Protein AF-A0A9E5YUI4-F1 (afdb_monomer_lite)

Radius of gyration: 20.86 Å; chains: 1; bounding box: 66×44×48 Å

pLDDT: mean 86.11, std 14.51, range [33.66, 98.44]

Secondary structure (DSSP, 8-state):
--SEEETTS-EEEEE----TT-EEEEEEEETTEEEEEPEEETTTTEEEEEE---S--SEEEEEEEEEETT--EEEPPPEEEEEEPPPP---S--S--------SSEEETT--HHHHHHH-SEEEEPPP-SS--TTSGGG--EEE-TTS-EEE-SSHHHHTTT-SSSTTEEEE-HHHHHHSPB-PPP-PPTTT-EEE-TT-S-EEEEEGGGEEEEB--HHHHHHHH-TTGGGSEEE--GGGGGG-EE---B-SGGG--HHHHHHT-SSTHHHHSPP--

Foldseek 3Di:
DDQAAEAQDKDKDKDADDDPQAWPWKFKAKLLFTPGTFDQDPVVNITIDIDHHNDPFQKIKMWMWIAGPVGQIDIDDIHIHGYHYDPDPDPDDDPDDDPDPPDLEAECAVPALVRVLVVPQAKEAEDDPDDDDCPDRRVWIWGQHNVQATATAQDSQQVVQADVHDGRYYHYHPVSVVVGHHAYHRGHQALQAWEDASVDPWIFGAAALQATATEPDPVQQCLSPNPVSVSRYDHDYPVCVVSHHYDYHDDHPVVDHSVCRNVCDPHSNSRRDDPDD

Sequence (277 aa):
SPLEAVVDVPVTLSVTATDPDGVASCSMKISSIDQGAMTYNTTSGRWEFEWTFDNTRTASSVRANCVDTLGNAVNGPPKVLAILEIPRSLEIGDPDVTPTETSSEVDATDFTEEMIILTSPVLIKTPCPGGEDFTHPCRTVYFLDNLGDRHAFPNEGAYFTWYSDFSNIHVIATDVMSALHLGGNVRYHPGTKMVKYPSVNKVYAVSRYGVLRPIANEATAVALYGANWNQQIDDISEAFFGNYDYGSEITSEHDFDRDSEQDSVSSINDNIELPTM

Structure (mmCIF, N/CA/C/O backbone):
data_AF-A0A9E5YUI4-F1
#
_entry.id   AF-A0A9E5YUI4-F1
#
loop_
_atom_site.group_PDB
_atom_site.id
_atom_site.type_symbol
_atom_site.label_atom_id
_atom_site.label_alt_id
_atom_site.label_comp_id
_atom_site.label_asym_id
_atom_site.label_entity_id
_atom_site.label_seq_id
_atom_site.pdbx_PDB_ins_code
_atom_site.Cartn_x
_atom_site.Cartn_y
_atom_site.Cartn_z
_atom_site.occupancy
_atom_site.B_iso_or_equiv
_atom_site.auth_seq_id
_atom_site.auth_comp_id
_atom_site.auth_asym_id
_atom_site.auth_atom_id
_atom_site.pdbx_PDB_model_num
ATOM 1 N N . SER A 1 1 ? 16.880 13.090 4.960 1.00 73.06 1 SER A N 1
ATOM 2 C CA . SER A 1 1 ? 17.332 11.688 4.890 1.00 73.06 1 SER A CA 1
ATOM 3 C C . SER A 1 1 ? 18.159 11.395 3.649 1.00 73.06 1 SER A C 1
ATOM 5 O O . SER A 1 1 ? 17.863 11.993 2.611 1.00 73.06 1 SER A O 1
ATOM 7 N N . PRO A 1 2 ? 19.131 10.468 3.731 1.00 79.88 2 PRO A N 1
ATOM 8 C CA . PRO A 1 2 ? 19.893 9.949 2.588 1.00 79.88 2 PRO A CA 1
ATOM 9 C C . PRO A 1 2 ? 18.994 9.218 1.575 1.00 79.88 2 PRO A C 1
ATOM 11 O O . PRO A 1 2 ? 17.794 9.064 1.811 1.00 79.88 2 PRO A O 1
ATOM 14 N N . LEU A 1 3 ? 19.543 8.890 0.403 1.00 72.06 3 LEU A N 1
ATOM 15 C CA . LEU A 1 3 ? 18.870 8.099 -0.643 1.00 72.06 3 LEU A CA 1
ATOM 16 C C . LEU A 1 3 ? 19.210 6.605 -0.554 1.00 72.06 3 LEU A C 1
ATOM 18 O O . LEU A 1 3 ? 18.505 5.789 -1.135 1.00 72.06 3 LEU A O 1
ATOM 22 N N . GLU A 1 4 ? 20.257 6.264 0.191 1.00 80.81 4 GLU A N 1
ATOM 23 C CA . GLU A 1 4 ? 20.805 4.916 0.293 1.00 80.81 4 GLU A CA 1
ATOM 24 C C . GLU A 1 4 ? 21.256 4.658 1.737 1.00 80.81 4 GLU A C 1
ATOM 26 O O . GLU A 1 4 ? 21.575 5.600 2.474 1.00 80.81 4 GLU A O 1
ATOM 31 N N . ALA A 1 5 ? 21.279 3.392 2.138 1.00 85.81 5 ALA A N 1
ATOM 32 C CA . ALA A 1 5 ? 21.908 2.902 3.359 1.00 85.81 5 ALA A CA 1
ATOM 33 C C . ALA A 1 5 ? 22.629 1.584 3.059 1.00 85.81 5 ALA A C 1
ATOM 35 O O . ALA A 1 5 ? 22.327 0.931 2.066 1.00 85.81 5 ALA A O 1
ATOM 36 N N . VAL A 1 6 ? 23.579 1.194 3.904 1.00 85.06 6 VAL A N 1
ATOM 37 C CA . VAL A 1 6 ? 24.312 -0.069 3.756 1.00 85.06 6 VAL A CA 1
ATOM 38 C C . VAL A 1 6 ? 23.900 -1.003 4.894 1.00 85.06 6 VAL A C 1
ATOM 40 O O . VAL A 1 6 ? 23.768 -0.553 6.034 1.00 85.06 6 VAL A O 1
ATOM 43 N N . VAL A 1 7 ? 23.674 -2.281 4.589 1.00 84.25 7 VAL A N 1
ATOM 44 C CA . VAL A 1 7 ? 23.386 -3.325 5.587 1.00 84.25 7 VAL A CA 1
ATOM 45 C C . VAL A 1 7 ? 24.491 -3.334 6.645 1.00 84.25 7 VAL A C 1
ATOM 47 O O . VAL A 1 7 ? 25.664 -3.164 6.320 1.00 84.25 7 VAL A O 1
ATOM 50 N N . ASP A 1 8 ? 24.113 -3.487 7.913 1.00 85.19 8 ASP A N 1
ATOM 51 C CA . ASP A 1 8 ? 25.007 -3.480 9.080 1.00 85.19 8 ASP A CA 1
ATOM 52 C C . ASP A 1 8 ? 25.811 -2.180 9.300 1.00 85.19 8 ASP A C 1
ATOM 54 O O . ASP A 1 8 ? 26.684 -2.122 10.171 1.00 85.19 8 ASP A O 1
ATOM 58 N N . VAL A 1 9 ? 25.507 -1.104 8.563 1.00 88.31 9 VAL A N 1
ATOM 59 C CA . VAL A 1 9 ? 26.114 0.219 8.752 1.00 88.31 9 VAL A CA 1
ATOM 60 C C . VAL A 1 9 ? 25.071 1.195 9.306 1.00 88.31 9 VAL A C 1
ATOM 62 O O . VAL A 1 9 ? 24.029 1.401 8.677 1.00 88.31 9 VAL A O 1
ATOM 65 N N . PRO A 1 10 ? 25.341 1.850 10.451 1.00 91.19 10 PRO A N 1
ATOM 66 C CA . PRO A 1 10 ? 24.461 2.885 10.973 1.00 91.19 10 PRO A CA 1
ATOM 67 C C . PRO A 1 10 ? 24.268 4.027 9.972 1.00 91.19 10 PRO A C 1
ATOM 69 O O . PRO A 1 10 ? 25.230 4.582 9.436 1.00 91.19 10 PRO A O 1
ATOM 72 N N . VAL A 1 11 ? 23.015 4.414 9.753 1.00 93.31 11 VAL A N 1
ATOM 73 C CA . VAL A 1 11 ? 22.622 5.547 8.919 1.00 93.31 11 VAL A CA 1
ATOM 74 C C . VAL A 1 11 ? 21.777 6.529 9.723 1.00 93.31 11 VAL A C 1
ATOM 76 O O . VAL A 1 11 ? 20.872 6.149 10.467 1.00 93.31 11 VAL A O 1
ATOM 79 N N . THR A 1 12 ? 22.048 7.823 9.556 1.00 93.88 12 THR A N 1
ATOM 80 C CA . THR A 1 12 ? 21.233 8.881 10.159 1.00 93.88 12 THR A CA 1
ATOM 81 C C . THR A 1 12 ? 20.082 9.250 9.229 1.00 93.88 12 THR A C 1
ATOM 83 O O . THR A 1 12 ? 20.260 9.887 8.185 1.00 93.88 12 THR A O 1
ATOM 86 N N . LEU A 1 13 ? 18.871 8.878 9.629 1.00 94.31 13 LEU A N 1
ATOM 87 C CA . LEU A 1 13 ? 17.636 9.303 8.989 1.00 94.31 13 LEU A CA 1
ATOM 88 C C . LEU A 1 13 ? 17.210 10.653 9.560 1.00 94.31 13 LEU A C 1
ATOM 90 O O . LEU A 1 13 ? 17.320 10.892 10.758 1.00 94.31 13 LEU A O 1
ATOM 94 N N . SER A 1 14 ? 16.724 11.555 8.709 1.00 92.00 14 SER A N 1
ATOM 95 C CA . SER A 1 14 ? 16.396 12.913 9.145 1.00 92.00 14 SER A CA 1
ATOM 96 C C . SER A 1 14 ? 15.232 13.546 8.402 1.00 92.00 14 SER A C 1
ATOM 98 O O . SER A 1 14 ? 15.078 13.364 7.186 1.00 92.00 14 SER A O 1
ATOM 100 N N . VAL A 1 15 ? 14.460 14.352 9.132 1.00 93.12 15 VAL A N 1
ATOM 101 C CA . VAL A 1 15 ? 13.307 15.105 8.629 1.00 93.12 15 VAL A CA 1
ATOM 102 C C . VAL A 1 15 ? 13.324 16.542 9.153 1.00 93.12 15 VAL A C 1
ATOM 104 O O . VAL A 1 15 ? 13.833 16.833 10.235 1.00 93.12 15 VAL A O 1
ATOM 107 N N . THR A 1 16 ? 12.762 17.456 8.370 1.00 89.75 16 THR A N 1
ATOM 108 C CA . THR A 1 16 ? 12.342 18.783 8.839 1.00 89.75 16 THR A CA 1
ATOM 109 C C . THR A 1 16 ? 10.841 18.761 9.028 1.00 89.75 16 THR A C 1
ATOM 111 O O . THR A 1 16 ? 10.121 18.414 8.095 1.00 89.75 16 THR A O 1
ATOM 114 N N . ALA A 1 17 ? 10.385 19.158 10.206 1.00 89.44 17 ALA A N 1
ATOM 115 C CA . ALA A 1 17 ? 8.977 19.350 10.499 1.00 89.44 17 ALA A CA 1
ATOM 116 C C . ALA A 1 17 ? 8.798 20.777 11.012 1.00 89.44 17 ALA A C 1
ATOM 118 O O . ALA A 1 17 ? 9.586 21.246 11.835 1.00 89.44 17 ALA A O 1
ATOM 119 N N . THR A 1 18 ? 7.794 21.470 10.491 1.00 86.06 18 THR A N 1
ATOM 120 C CA . THR A 1 18 ? 7.488 22.854 10.846 1.00 86.06 18 THR A CA 1
ATOM 121 C C . THR A 1 18 ? 5.993 22.991 11.015 1.00 86.06 18 THR A C 1
ATOM 123 O O . THR A 1 18 ? 5.245 22.591 10.126 1.00 86.06 18 THR A O 1
ATOM 126 N N . ASP A 1 19 ? 5.594 23.603 12.118 1.00 87.56 19 ASP A N 1
ATOM 127 C CA . ASP A 1 19 ? 4.211 23.918 12.434 1.00 87.56 19 ASP A CA 1
ATOM 128 C C . ASP A 1 19 ? 4.170 25.316 13.084 1.00 87.56 19 ASP A C 1
ATOM 130 O O . ASP A 1 19 ? 5.101 25.631 13.840 1.00 87.56 19 ASP A O 1
ATOM 134 N N . PRO A 1 20 ? 3.175 26.176 12.787 1.00 85.69 20 PRO A N 1
ATOM 135 C CA . PRO A 1 20 ? 3.031 27.487 13.426 1.00 85.69 20 PRO A CA 1
ATOM 136 C C . PRO A 1 20 ? 2.992 27.441 14.960 1.00 85.69 20 PRO A C 1
ATOM 138 O O . PRO A 1 20 ? 3.533 28.343 15.600 1.00 85.69 20 PRO A O 1
ATOM 141 N N . ASP A 1 21 ? 2.408 26.387 15.533 1.00 87.44 21 ASP A N 1
ATOM 142 C CA . ASP A 1 21 ? 2.296 26.158 16.977 1.00 87.44 21 ASP A CA 1
ATOM 143 C C . ASP A 1 21 ? 3.475 25.332 17.533 1.00 87.44 21 ASP A C 1
ATOM 145 O O . ASP A 1 21 ? 3.582 25.083 18.737 1.00 87.44 21 ASP A O 1
ATOM 149 N N . GLY A 1 22 ? 4.422 24.960 16.668 1.00 87.75 22 GLY A N 1
ATOM 150 C CA . GLY A 1 22 ? 5.626 24.211 17.001 1.00 87.75 22 GLY A CA 1
ATOM 151 C C . GLY A 1 22 ? 5.436 22.694 16.952 1.00 87.75 22 GLY A C 1
ATOM 152 O O . GLY A 1 22 ? 4.353 22.157 17.161 1.00 87.75 22 GLY A O 1
ATOM 153 N N . VAL A 1 23 ? 6.535 21.984 16.697 1.00 92.88 23 VAL A N 1
ATOM 154 C CA . VAL A 1 23 ? 6.561 20.516 16.654 1.00 92.88 23 VAL A CA 1
ATOM 155 C C . VAL A 1 23 ? 7.046 19.991 18.001 1.00 92.88 23 VAL A C 1
ATOM 157 O O . VAL A 1 23 ? 8.167 20.296 18.410 1.00 92.88 23 VAL A O 1
ATOM 160 N N . ALA A 1 24 ? 6.214 19.213 18.692 1.00 94.44 24 ALA A N 1
ATOM 161 C CA . ALA A 1 24 ? 6.519 18.664 20.010 1.00 94.44 24 ALA A CA 1
ATOM 162 C C . ALA A 1 24 ? 7.404 17.414 19.935 1.00 94.44 24 ALA A C 1
ATOM 164 O O . ALA A 1 24 ? 8.323 17.258 20.741 1.00 94.44 24 ALA A O 1
ATOM 165 N N . SER A 1 25 ? 7.142 16.522 18.978 1.00 95.06 25 SER A N 1
ATOM 166 C CA . SER A 1 25 ? 7.909 15.287 18.798 1.00 95.06 25 SER A CA 1
ATOM 167 C C . SER A 1 25 ? 7.820 14.760 17.368 1.00 95.06 25 SER A C 1
ATOM 169 O O . SER A 1 25 ? 6.903 15.096 16.623 1.00 95.06 25 SER A O 1
ATOM 171 N N . CYS A 1 26 ? 8.767 13.902 16.992 1.00 96.38 26 CYS A N 1
ATOM 172 C CA . CYS A 1 26 ? 8.663 13.052 15.810 1.00 96.38 26 CYS A CA 1
ATOM 173 C C . CYS A 1 26 ? 9.076 11.618 16.166 1.00 96.38 26 CYS A C 1
ATOM 175 O O . CYS A 1 26 ? 10.009 11.432 16.945 1.00 96.38 26 CYS A O 1
ATOM 177 N N . SER A 1 27 ? 8.426 10.613 15.581 1.00 95.94 27 SER A N 1
ATOM 178 C CA . SER A 1 27 ? 8.869 9.216 15.560 1.00 95.94 27 SER A CA 1
ATOM 179 C C . SER A 1 27 ? 9.242 8.783 14.144 1.00 95.94 27 SER A C 1
ATOM 181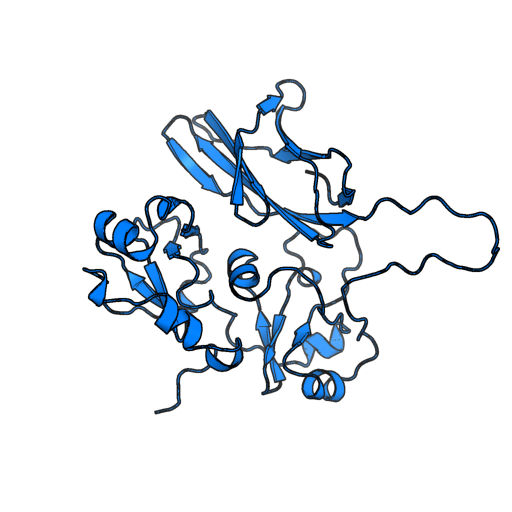 O O . SER A 1 27 ? 8.746 9.335 13.158 1.00 95.94 27 SER A O 1
ATOM 183 N N . MET A 1 28 ? 10.160 7.825 14.033 1.00 95.19 28 MET A N 1
ATOM 184 C CA . MET A 1 28 ? 10.578 7.245 12.761 1.00 95.19 28 MET A CA 1
ATOM 185 C C . MET A 1 28 ? 9.767 5.986 12.479 1.00 95.19 28 MET A C 1
ATOM 187 O O . MET A 1 28 ? 9.725 5.074 13.295 1.00 95.19 28 MET A O 1
ATOM 191 N N . LYS A 1 29 ? 9.175 5.904 11.291 1.00 87.56 29 LYS A N 1
ATOM 192 C CA . LYS A 1 29 ? 8.553 4.692 10.763 1.00 87.56 29 LYS A CA 1
ATOM 193 C C . LYS A 1 29 ? 9.408 4.127 9.641 1.00 87.56 29 LYS A C 1
ATOM 195 O O . LYS A 1 29 ? 9.719 4.847 8.695 1.00 87.56 29 LYS A O 1
ATOM 200 N N . ILE A 1 30 ? 9.735 2.844 9.723 1.00 87.44 30 ILE A N 1
ATOM 201 C CA . ILE A 1 30 ? 10.469 2.098 8.696 1.00 87.44 30 ILE A CA 1
ATOM 202 C C . ILE A 1 30 ? 9.569 0.966 8.217 1.00 87.44 30 ILE A C 1
ATOM 204 O O . ILE A 1 30 ? 9.053 0.206 9.036 1.00 87.44 30 ILE A O 1
ATOM 208 N N . SER A 1 31 ? 9.318 0.900 6.909 1.00 80.44 31 SER A N 1
ATOM 209 C CA . SER A 1 31 ? 8.319 -0.002 6.313 1.00 80.44 31 SER A CA 1
ATOM 210 C C . SER A 1 31 ? 6.951 0.108 7.004 1.00 80.44 31 SER A C 1
ATOM 212 O O . SER A 1 31 ? 6.325 -0.886 7.360 1.00 80.44 31 SER A O 1
ATOM 214 N N . SER A 1 32 ? 6.519 1.345 7.277 1.00 75.62 32 SER A N 1
ATOM 215 C CA . SER A 1 32 ? 5.292 1.688 8.021 1.00 75.62 32 SER A CA 1
ATOM 216 C C . SER A 1 32 ? 5.213 1.209 9.484 1.00 75.62 32 SER A C 1
ATOM 218 O O . SER A 1 32 ? 4.214 1.475 10.150 1.00 75.62 32 SER A O 1
ATOM 220 N N . ILE A 1 33 ? 6.267 0.594 10.027 1.00 78.75 33 ILE A N 1
ATOM 221 C CA . ILE A 1 33 ? 6.363 0.187 11.436 1.00 78.75 33 ILE A CA 1
ATOM 222 C C . ILE A 1 33 ? 7.078 1.284 12.225 1.00 78.75 33 ILE A C 1
ATOM 224 O O . ILE A 1 33 ? 8.161 1.709 11.827 1.00 78.75 33 ILE A O 1
ATOM 228 N N . ASP A 1 34 ? 6.488 1.735 13.334 1.00 86.56 34 ASP A N 1
ATOM 229 C CA . ASP A 1 34 ? 7.118 2.708 14.236 1.00 86.56 34 ASP A CA 1
ATOM 230 C C . ASP A 1 34 ? 8.336 2.087 14.937 1.00 86.56 34 ASP A C 1
ATOM 232 O O . ASP A 1 34 ? 8.223 1.059 15.603 1.00 86.56 34 ASP A O 1
ATOM 236 N N . GLN A 1 35 ? 9.498 2.710 14.747 1.00 93.38 35 GLN A N 1
ATOM 237 C CA . GLN A 1 35 ? 10.791 2.299 15.295 1.00 93.38 35 GLN A CA 1
ATOM 238 C C . GLN A 1 35 ? 11.201 3.126 16.519 1.00 93.38 35 GLN A C 1
ATOM 240 O O . GLN A 1 35 ? 12.191 2.805 17.175 1.00 93.38 35 GLN A O 1
ATOM 245 N N . GL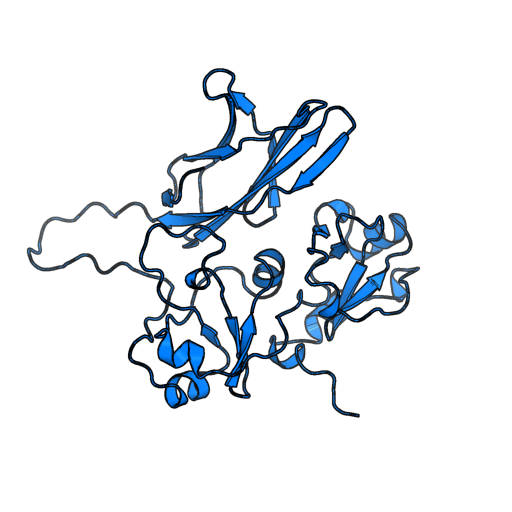Y A 1 36 ? 10.451 4.179 16.852 1.00 92.69 36 GLY A N 1
ATOM 246 C CA . GLY A 1 36 ? 10.672 4.996 18.038 1.00 92.69 36 GLY A CA 1
ATOM 247 C C . GLY A 1 36 ? 10.945 6.472 17.761 1.00 92.69 36 GLY A C 1
ATOM 248 O O . GLY A 1 36 ? 10.883 6.968 16.636 1.00 92.69 36 GLY A O 1
ATOM 249 N N . ALA A 1 37 ? 11.216 7.200 18.844 1.00 95.69 37 ALA A N 1
ATOM 250 C CA . ALA A 1 37 ? 11.337 8.653 18.838 1.00 95.69 37 ALA A CA 1
ATOM 251 C C . ALA A 1 37 ? 12.617 9.141 18.144 1.00 95.69 37 ALA A C 1
ATOM 253 O O . ALA A 1 37 ? 13.715 8.644 18.393 1.00 95.69 37 ALA A O 1
ATOM 254 N N . MET A 1 38 ? 12.472 10.179 17.325 1.00 97.31 38 MET A N 1
ATOM 255 C CA . MET A 1 38 ? 13.576 10.948 16.763 1.00 97.31 38 MET A CA 1
ATOM 256 C C . MET A 1 38 ? 14.083 11.979 17.782 1.00 97.31 38 MET A C 1
ATOM 258 O O . MET A 1 38 ? 13.327 12.483 18.612 1.00 97.31 38 MET A O 1
ATOM 262 N N . THR A 1 39 ? 15.356 12.355 17.678 1.00 97.31 39 THR A N 1
ATOM 263 C CA . THR A 1 39 ? 15.979 13.402 18.500 1.00 97.31 39 THR A CA 1
ATOM 264 C C . THR A 1 39 ? 16.110 14.695 17.701 1.00 97.31 39 THR A C 1
ATOM 266 O O . THR A 1 39 ? 16.608 14.679 16.577 1.00 97.31 39 THR A O 1
ATOM 269 N N . TYR A 1 40 ? 15.684 15.830 18.260 1.00 95.00 40 TYR A N 1
ATOM 270 C CA . TYR A 1 40 ? 15.861 17.126 17.601 1.00 95.00 40 TYR A CA 1
ATOM 271 C C . TYR A 1 40 ? 17.301 17.626 17.746 1.00 95.00 40 TYR A C 1
ATOM 273 O O . TYR A 1 40 ? 17.778 17.897 18.850 1.00 95.00 40 TYR A O 1
ATOM 281 N N . ASN A 1 41 ? 17.989 17.786 16.620 1.00 90.75 41 ASN A N 1
ATOM 282 C CA . ASN A 1 41 ? 19.328 18.341 16.552 1.00 90.75 41 ASN A CA 1
ATOM 283 C C . ASN A 1 41 ? 19.243 19.854 16.298 1.00 90.75 41 ASN A C 1
ATOM 285 O O . ASN A 1 41 ? 18.916 20.315 15.203 1.00 90.75 41 ASN A O 1
ATOM 289 N N . THR A 1 42 ? 19.566 20.646 17.322 1.00 89.56 42 THR A N 1
ATOM 290 C CA . THR A 1 42 ? 19.495 22.117 17.279 1.00 89.56 42 THR A CA 1
ATOM 291 C C . THR A 1 42 ? 20.518 22.754 16.340 1.00 89.56 42 THR A C 1
ATOM 293 O O . THR A 1 42 ? 20.341 23.904 15.948 1.00 89.56 42 THR A O 1
ATOM 296 N N . THR A 1 43 ? 21.573 22.025 15.966 1.00 88.38 43 THR A N 1
ATOM 297 C CA . THR A 1 43 ? 22.612 22.511 15.047 1.00 88.38 43 THR A CA 1
ATOM 298 C C . THR A 1 43 ? 22.195 22.323 13.592 1.00 88.38 43 THR A C 1
ATOM 300 O O . THR A 1 43 ? 22.374 23.231 12.784 1.00 88.38 43 THR A O 1
ATOM 303 N N . SER A 1 44 ? 21.616 21.166 13.251 1.00 83.69 44 SER A N 1
ATOM 304 C CA . SER A 1 44 ? 21.118 20.898 11.896 1.00 83.69 44 SER A CA 1
ATOM 305 C C . SER A 1 44 ? 19.704 21.442 11.658 1.00 83.69 44 SER A C 1
ATOM 307 O O . SER A 1 44 ? 19.305 21.613 10.504 1.00 83.69 44 SER A O 1
ATOM 309 N N . GLY A 1 45 ? 18.953 21.733 12.728 1.00 87.44 45 GLY A N 1
ATOM 310 C CA . GLY A 1 45 ? 17.549 22.144 12.664 1.00 87.44 45 GLY A CA 1
ATOM 311 C C . GLY A 1 45 ? 16.627 21.013 12.203 1.00 87.44 45 GLY A C 1
ATOM 312 O O . GLY A 1 45 ? 15.624 21.264 11.534 1.00 87.44 45 GLY A O 1
ATOM 313 N N . ARG A 1 46 ? 17.001 19.756 12.475 1.00 92.31 46 ARG A N 1
ATOM 314 C CA . ARG A 1 46 ? 16.305 18.555 11.990 1.00 92.31 46 ARG A CA 1
ATOM 315 C C . ARG A 1 46 ? 16.041 17.579 13.122 1.00 92.31 46 ARG A C 1
ATOM 317 O O . ARG A 1 46 ? 16.798 17.503 14.083 1.00 92.31 46 ARG A O 1
ATOM 324 N N . TRP A 1 47 ? 14.985 16.794 12.966 1.00 95.44 47 TRP A N 1
ATOM 325 C CA . TRP A 1 47 ? 14.789 15.583 13.752 1.00 95.44 47 TRP A CA 1
ATOM 326 C C . TRP A 1 47 ? 15.615 14.467 13.121 1.00 95.44 47 TRP A C 1
ATOM 328 O O . TRP A 1 47 ? 15.543 14.269 11.905 1.00 95.44 47 TRP A O 1
ATOM 338 N N . GLU A 1 48 ? 16.398 13.760 13.929 1.00 96.06 48 GLU A N 1
ATOM 339 C CA . GLU A 1 48 ? 17.347 12.729 13.508 1.00 96.06 48 GLU A CA 1
ATOM 340 C C . GLU A 1 48 ? 17.079 11.408 14.240 1.00 96.06 48 GLU A C 1
ATOM 342 O O . GLU A 1 48 ? 16.686 11.388 15.407 1.00 96.06 48 GLU 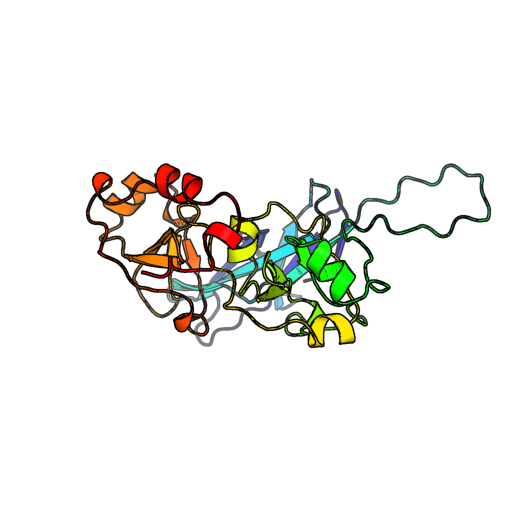A O 1
ATOM 347 N N . PHE A 1 49 ? 17.265 10.295 13.538 1.00 96.25 49 PHE A N 1
ATOM 348 C CA . PHE A 1 49 ? 17.108 8.943 14.062 1.00 96.25 49 PHE A CA 1
ATOM 349 C C . PHE A 1 49 ? 18.204 8.060 13.476 1.00 96.25 49 PHE A C 1
ATOM 351 O O . PHE A 1 49 ? 18.371 8.013 12.256 1.00 96.25 49 PHE A O 1
ATOM 358 N N . GLU A 1 50 ? 18.971 7.400 14.336 1.00 95.94 50 GLU A N 1
ATOM 359 C CA . GLU A 1 50 ? 20.012 6.470 13.912 1.00 95.94 50 GLU A CA 1
ATOM 360 C C . GLU A 1 50 ? 19.409 5.078 13.754 1.00 95.94 50 GLU A C 1
ATOM 362 O O . GLU A 1 50 ? 18.707 4.590 14.640 1.00 95.94 50 GLU A O 1
ATOM 367 N N . TRP A 1 51 ? 19.659 4.451 12.611 1.00 94.06 51 TRP A N 1
ATOM 368 C CA . TRP A 1 51 ? 19.134 3.131 12.303 1.00 94.06 51 TRP A CA 1
ATOM 369 C C . TRP A 1 51 ? 20.193 2.271 11.631 1.00 94.06 51 TRP A C 1
ATOM 371 O O . TRP A 1 51 ? 21.019 2.781 10.880 1.00 94.06 51 TRP A O 1
ATOM 381 N N . THR A 1 52 ? 20.149 0.965 11.875 1.00 91.50 52 THR A N 1
ATOM 382 C CA . THR A 1 52 ? 20.969 -0.021 11.164 1.00 91.50 52 THR A CA 1
ATOM 383 C C . THR A 1 52 ? 20.034 -1.036 10.529 1.00 91.50 52 THR A C 1
ATOM 385 O O . THR A 1 52 ? 19.203 -1.623 11.217 1.00 91.50 52 THR A O 1
ATOM 388 N N . PHE A 1 53 ? 20.144 -1.215 9.216 1.00 86.25 53 PHE A N 1
ATOM 389 C CA . PHE A 1 53 ? 19.387 -2.240 8.506 1.00 86.25 53 PHE A CA 1
ATOM 390 C C . PHE A 1 53 ? 20.093 -3.585 8.683 1.00 86.25 53 PHE A C 1
ATOM 392 O O . PHE A 1 53 ? 21.265 -3.708 8.343 1.00 86.25 53 PHE A O 1
ATOM 399 N N . ASP A 1 54 ? 19.378 -4.566 9.230 1.00 81.00 54 ASP A N 1
ATOM 400 C CA . ASP A 1 54 ? 19.873 -5.907 9.578 1.00 81.00 54 ASP A CA 1
ATOM 401 C C . ASP A 1 54 ? 19.488 -6.985 8.550 1.00 81.00 54 ASP A C 1
ATOM 403 O O . ASP A 1 54 ? 19.807 -8.163 8.704 1.00 81.00 54 ASP A O 1
ATOM 407 N N . ASN A 1 55 ? 18.763 -6.591 7.505 1.00 66.50 55 ASN A N 1
ATOM 408 C CA . ASN A 1 55 ? 18.238 -7.475 6.478 1.00 66.50 55 ASN A CA 1
ATOM 409 C C . ASN A 1 55 ? 18.650 -6.997 5.085 1.00 66.50 55 ASN A C 1
ATOM 411 O O . ASN A 1 55 ? 18.827 -5.806 4.841 1.00 66.50 55 ASN A O 1
ATOM 415 N N . THR A 1 56 ? 18.757 -7.945 4.156 1.00 61.00 56 THR A N 1
ATOM 416 C CA . THR A 1 56 ? 19.155 -7.727 2.758 1.00 61.00 56 THR A CA 1
ATOM 417 C C . THR A 1 56 ? 17.971 -7.340 1.867 1.00 61.00 56 THR A C 1
ATOM 419 O O . THR A 1 56 ? 17.951 -7.663 0.679 1.00 61.00 56 THR A O 1
ATOM 422 N N . ARG A 1 57 ? 16.934 -6.686 2.413 1.00 60.09 57 ARG A N 1
ATOM 423 C CA . ARG A 1 57 ? 15.917 -6.064 1.549 1.00 60.09 57 ARG A CA 1
ATOM 424 C C . ARG A 1 57 ? 16.638 -5.052 0.678 1.00 60.09 57 ARG A C 1
ATOM 426 O O . ARG A 1 57 ? 17.429 -4.305 1.217 1.00 60.09 57 ARG A O 1
ATOM 433 N N . THR A 1 58 ? 16.357 -4.984 -0.618 1.00 62.47 58 THR A N 1
ATOM 434 C CA . THR A 1 58 ? 17.031 -4.040 -1.532 1.00 62.47 58 THR A CA 1
ATOM 435 C C . THR A 1 58 ? 16.552 -2.602 -1.400 1.00 62.47 58 THR A C 1
ATOM 437 O O . THR A 1 58 ? 17.211 -1.676 -1.873 1.00 62.47 58 THR A O 1
ATOM 440 N N . ALA A 1 59 ? 15.415 -2.388 -0.739 1.00 69.75 59 ALA A N 1
ATOM 441 C CA . ALA A 1 59 ? 14.918 -1.063 -0.428 1.00 69.75 59 ALA A CA 1
ATOM 442 C C . ALA A 1 59 ? 14.061 -1.058 0.839 1.00 69.75 59 ALA A C 1
ATOM 444 O O . ALA A 1 59 ? 13.368 -2.029 1.152 1.00 69.75 59 ALA A O 1
ATOM 445 N N . SER A 1 60 ? 14.066 0.071 1.544 1.00 77.69 60 SER A N 1
ATOM 446 C CA . SER A 1 60 ? 13.200 0.311 2.693 1.00 77.69 60 SER A CA 1
ATOM 447 C C . SER A 1 60 ? 12.632 1.716 2.646 1.00 77.69 60 SER A C 1
ATOM 449 O O . SER A 1 60 ? 13.353 2.693 2.453 1.00 77.69 60 SER A O 1
ATOM 451 N N . SER A 1 61 ? 11.330 1.838 2.872 1.00 80.81 61 SER A N 1
ATOM 452 C CA . SER A 1 61 ? 10.721 3.145 3.072 1.00 80.81 61 SER A CA 1
ATOM 453 C C . SER A 1 61 ? 10.924 3.623 4.495 1.00 80.81 61 SER A C 1
ATOM 455 O O . SER A 1 61 ? 10.844 2.841 5.445 1.00 80.81 61 SER A O 1
ATOM 457 N N . VAL A 1 62 ? 11.169 4.916 4.635 1.00 88.62 62 VAL A N 1
ATOM 458 C CA . VAL A 1 62 ? 11.268 5.604 5.911 1.00 88.62 62 VAL A CA 1
ATOM 459 C C . VAL A 1 62 ? 10.386 6.843 5.865 1.00 88.62 62 VAL A C 1
ATOM 461 O O . VAL A 1 62 ? 10.378 7.585 4.879 1.00 88.62 62 VAL A O 1
ATOM 464 N N . ARG A 1 63 ? 9.637 7.103 6.931 1.00 90.06 63 ARG A N 1
ATOM 465 C CA . ARG A 1 63 ? 8.864 8.339 7.091 1.00 90.06 63 ARG A CA 1
ATOM 466 C C . ARG A 1 63 ? 8.843 8.759 8.544 1.00 90.06 63 ARG A C 1
ATOM 468 O O . ARG A 1 63 ? 8.864 7.913 9.427 1.00 90.06 63 ARG A O 1
ATOM 475 N N . ALA A 1 64 ? 8.751 10.055 8.795 1.00 93.44 64 ALA A N 1
ATOM 476 C CA . ALA A 1 64 ? 8.522 10.541 10.146 1.00 93.44 64 ALA A CA 1
ATOM 477 C C . ALA A 1 64 ? 7.022 10.707 10.409 1.00 93.44 64 ALA A C 1
ATOM 479 O O . ALA A 1 64 ? 6.283 11.149 9.528 1.00 93.44 64 ALA A O 1
ATOM 480 N N . ASN A 1 65 ? 6.578 10.391 11.618 1.00 92.81 65 ASN A N 1
ATOM 481 C CA . ASN A 1 65 ? 5.295 10.835 12.149 1.00 92.81 65 ASN A CA 1
ATOM 482 C C . ASN A 1 65 ? 5.574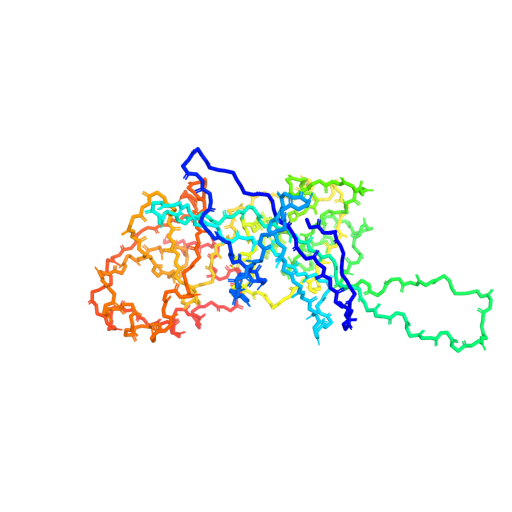 11.914 13.194 1.00 92.81 65 ASN A C 1
ATOM 484 O O . ASN A 1 65 ? 6.264 11.640 14.167 1.00 92.81 65 ASN A O 1
ATOM 488 N N . CYS A 1 66 ? 5.097 13.135 12.976 1.00 93.94 66 CYS A N 1
ATOM 489 C CA . CYS A 1 66 ? 5.372 14.257 13.869 1.00 93.94 66 CYS A CA 1
ATOM 490 C C . CYS A 1 66 ? 4.093 14.750 14.530 1.00 93.94 66 CYS A C 1
ATOM 492 O O . CYS A 1 66 ? 3.043 14.782 13.891 1.00 93.94 66 CYS A O 1
ATOM 494 N N . VAL A 1 67 ? 4.206 15.127 15.799 1.00 92.56 67 VAL A N 1
ATOM 495 C CA . VAL A 1 67 ? 3.116 15.625 16.633 1.00 92.56 67 VAL A CA 1
ATOM 496 C C . VAL A 1 67 ? 3.400 17.080 16.990 1.00 92.56 67 VAL A C 1
ATOM 498 O O . VAL A 1 67 ? 4.516 17.407 17.405 1.00 92.56 67 VAL A O 1
ATOM 501 N N . ASP A 1 68 ? 2.419 17.958 16.810 1.00 91.56 68 ASP A N 1
ATOM 502 C CA . ASP A 1 68 ? 2.511 19.363 17.221 1.00 91.56 68 ASP A CA 1
ATOM 503 C C . ASP A 1 68 ? 2.324 19.543 18.744 1.00 91.56 68 ASP A C 1
ATOM 505 O O . ASP A 1 68 ? 2.095 18.587 19.492 1.00 91.56 68 ASP A O 1
ATOM 509 N N . THR A 1 69 ? 2.443 20.778 19.238 1.00 90.38 69 THR A N 1
ATOM 510 C CA . THR A 1 69 ? 2.242 21.092 20.669 1.00 90.38 69 THR A CA 1
ATOM 511 C C . THR A 1 69 ? 0.792 20.950 21.146 1.00 90.38 69 THR A C 1
ATOM 513 O O . THR A 1 69 ? 0.552 20.918 22.356 1.00 90.38 69 THR A O 1
ATOM 516 N N . LEU A 1 70 ? -0.163 20.821 20.222 1.00 87.75 70 LEU A N 1
ATOM 517 C CA . LEU A 1 70 ? -1.587 20.608 20.484 1.00 87.75 70 LEU A CA 1
ATOM 518 C C . LEU A 1 70 ? -1.978 19.119 20.442 1.00 87.75 70 LEU A C 1
ATOM 520 O O . LEU A 1 70 ? -3.105 18.774 20.799 1.00 87.75 70 LEU A O 1
ATOM 524 N N . GLY A 1 71 ? -1.047 18.235 20.070 1.00 82.81 71 GLY A N 1
ATOM 525 C CA . GLY A 1 71 ? -1.242 16.791 19.998 1.00 82.81 71 GLY A CA 1
ATOM 526 C C . GLY A 1 71 ? -1.704 16.269 18.633 1.00 82.81 71 GLY A C 1
ATOM 527 O O . GLY A 1 71 ? -2.007 15.080 18.526 1.00 82.81 71 GLY A O 1
ATOM 528 N N . ASN A 1 72 ? -1.758 17.099 17.588 1.00 81.94 72 ASN A N 1
ATOM 529 C CA . ASN A 1 72 ? -2.116 16.641 16.246 1.00 81.94 72 ASN A CA 1
ATOM 530 C C . ASN A 1 72 ? -0.928 15.922 15.608 1.00 81.94 72 ASN A C 1
ATOM 532 O O . ASN A 1 72 ? 0.169 16.472 15.528 1.00 81.94 72 ASN A O 1
ATOM 536 N N . ALA A 1 73 ? -1.155 14.699 15.129 1.00 86.44 73 ALA A N 1
ATOM 537 C CA . ALA A 1 73 ? -0.134 13.884 14.486 1.00 86.44 73 ALA A CA 1
ATOM 538 C C . ALA A 1 73 ? -0.284 13.904 12.960 1.00 86.44 73 ALA A C 1
ATOM 540 O O . ALA A 1 73 ? -1.373 13.676 12.432 1.00 86.44 73 ALA A O 1
ATOM 541 N N . VAL A 1 74 ? 0.826 14.089 12.248 1.00 82.81 74 VAL A N 1
ATOM 542 C CA . VAL A 1 74 ? 0.893 14.033 10.784 1.00 82.81 74 VAL A CA 1
ATOM 543 C C . VAL A 1 74 ? 1.974 13.043 10.366 1.00 82.81 74 VAL A C 1
ATOM 545 O O . VAL A 1 74 ? 3.119 13.109 10.815 1.00 82.81 74 VAL A O 1
ATOM 548 N N . ASN A 1 75 ? 1.622 12.105 9.485 1.00 81.00 75 ASN A N 1
ATOM 549 C CA . ASN A 1 75 ? 2.614 11.305 8.773 1.00 81.00 75 ASN A CA 1
ATOM 550 C C . ASN A 1 75 ? 3.215 12.160 7.649 1.00 81.00 75 ASN A C 1
ATOM 552 O O . ASN A 1 75 ? 2.506 12.606 6.749 1.00 81.00 75 ASN A O 1
ATOM 556 N N . GLY A 1 76 ? 4.526 12.386 7.706 1.00 79.88 76 GLY A N 1
ATOM 557 C CA . GLY A 1 76 ? 5.265 13.004 6.614 1.00 79.88 76 GLY A CA 1
ATOM 558 C C . GLY A 1 76 ? 5.310 12.099 5.377 1.00 79.88 76 GLY A C 1
ATOM 559 O O . GLY A 1 76 ? 5.036 10.896 5.473 1.00 79.88 76 GLY A O 1
ATOM 560 N N . PRO A 1 77 ? 5.679 12.654 4.211 1.00 75.31 77 PRO A N 1
ATOM 561 C CA . PRO A 1 77 ? 5.818 11.864 2.996 1.00 75.31 77 PRO A CA 1
ATOM 562 C C . PRO A 1 77 ? 6.876 10.764 3.192 1.00 75.31 77 PRO A C 1
ATOM 564 O O . PRO A 1 77 ? 7.925 11.026 3.794 1.00 75.31 77 PRO A O 1
ATOM 567 N N . PRO A 1 78 ? 6.627 9.538 2.700 1.00 78.50 78 PRO A N 1
ATOM 568 C CA . PRO A 1 78 ? 7.619 8.480 2.742 1.00 78.50 78 PRO A CA 1
ATOM 569 C C . PRO A 1 78 ? 8.772 8.752 1.783 1.00 78.50 78 PRO A C 1
ATOM 571 O O . PRO A 1 78 ? 8.608 9.351 0.720 1.00 78.50 78 PRO A O 1
ATOM 574 N N . LYS A 1 79 ? 9.954 8.271 2.163 1.00 79.56 79 LYS A N 1
ATOM 575 C CA . LYS A 1 79 ? 11.143 8.239 1.321 1.00 79.56 79 LYS A CA 1
ATOM 576 C C . LYS A 1 79 ? 11.665 6.811 1.252 1.00 79.56 79 LYS A C 1
ATOM 578 O O . LYS A 1 79 ? 11.961 6.222 2.283 1.00 79.56 79 LYS A O 1
ATOM 583 N N . VAL A 1 80 ? 11.828 6.284 0.044 1.00 73.50 80 VAL A N 1
ATOM 584 C CA . VAL A 1 80 ? 12.452 4.974 -0.171 1.00 73.50 80 VAL A CA 1
ATOM 585 C C . VAL A 1 80 ? 13.969 5.137 -0.211 1.00 73.50 80 VAL A C 1
ATOM 587 O O . VAL A 1 80 ? 14.480 6.001 -0.926 1.00 73.50 80 VAL A O 1
ATOM 590 N N . LEU A 1 81 ? 14.672 4.336 0.586 1.00 79.38 81 LEU A N 1
ATOM 591 C CA . LEU A 1 81 ? 16.122 4.191 0.559 1.00 79.38 81 LEU A CA 1
ATOM 592 C C . LEU A 1 81 ? 16.463 2.886 -0.147 1.00 79.38 81 LEU A C 1
ATOM 594 O O . LEU A 1 81 ? 15.867 1.861 0.183 1.00 79.38 81 LEU A O 1
ATOM 598 N N . ALA A 1 82 ? 17.434 2.914 -1.059 1.00 73.31 82 ALA A N 1
ATOM 599 C CA . ALA A 1 82 ? 18.089 1.685 -1.492 1.00 73.31 82 ALA A CA 1
ATOM 600 C C . ALA A 1 82 ? 18.954 1.156 -0.341 1.00 73.31 82 ALA A C 1
ATOM 602 O O . ALA A 1 82 ? 19.617 1.934 0.348 1.00 73.31 82 ALA A O 1
ATOM 603 N N . ILE A 1 83 ? 18.925 -0.148 -0.107 1.00 78.44 83 ILE A N 1
ATOM 604 C CA . ILE A 1 83 ? 19.711 -0.797 0.939 1.00 78.44 83 ILE A CA 1
ATOM 605 C C . ILE A 1 83 ? 20.745 -1.672 0.238 1.00 78.44 83 ILE A C 1
ATOM 607 O O . ILE A 1 83 ? 20.409 -2.637 -0.445 1.00 78.44 83 ILE A O 1
ATOM 611 N N . LEU A 1 84 ? 22.003 -1.273 0.368 1.00 78.56 84 LEU A N 1
ATOM 612 C CA . LEU A 1 84 ? 23.140 -1.878 -0.306 1.00 78.56 84 LEU A CA 1
ATOM 613 C C . LEU A 1 84 ? 23.796 -2.901 0.620 1.00 78.56 84 LEU A C 1
ATOM 615 O O . LEU A 1 84 ? 23.969 -2.648 1.812 1.00 78.56 84 LEU A O 1
ATOM 619 N N . GLU A 1 85 ? 24.213 -4.043 0.090 1.00 77.81 85 GLU A N 1
ATOM 620 C CA . GLU A 1 85 ? 25.064 -4.961 0.848 1.00 77.81 85 GLU A CA 1
ATOM 621 C C . GLU A 1 85 ? 26.481 -4.384 0.987 1.00 77.81 85 GLU A C 1
ATOM 623 O O . GLU A 1 85 ? 26.970 -3.666 0.110 1.00 77.81 85 GLU A O 1
ATOM 628 N N . ILE A 1 86 ? 27.175 -4.708 2.083 1.00 64.56 86 ILE A N 1
ATOM 629 C CA . ILE A 1 86 ? 28.604 -4.395 2.194 1.00 64.56 86 ILE A CA 1
ATOM 630 C C . ILE A 1 86 ? 29.324 -5.181 1.089 1.00 64.56 86 ILE A C 1
ATOM 632 O O . ILE A 1 86 ? 29.206 -6.411 1.064 1.00 64.56 86 ILE A O 1
ATOM 636 N N . PRO A 1 87 ? 30.101 -4.534 0.197 1.00 55.97 87 PRO A N 1
ATOM 637 C CA . PRO A 1 87 ? 30.845 -5.258 -0.818 1.00 55.97 87 PRO A CA 1
ATOM 638 C C . PRO A 1 87 ? 31.779 -6.246 -0.124 1.00 55.97 87 PRO A C 1
ATOM 640 O O . PRO A 1 87 ? 32.655 -5.865 0.661 1.00 55.97 87 PRO A O 1
ATOM 643 N N . ARG A 1 88 ? 31.567 -7.540 -0.388 1.00 50.06 88 ARG A N 1
ATOM 644 C CA . ARG A 1 88 ? 32.425 -8.605 0.129 1.00 50.06 88 ARG A CA 1
ATOM 645 C C . ARG A 1 88 ? 33.843 -8.290 -0.340 1.00 50.06 88 ARG A C 1
ATOM 647 O O . ARG A 1 88 ? 34.072 -8.163 -1.540 1.00 50.06 88 ARG A O 1
ATOM 654 N N . SER A 1 89 ? 34.760 -8.099 0.610 1.00 47.53 89 SER A N 1
ATOM 655 C CA . SER A 1 89 ? 36.171 -7.804 0.346 1.00 47.53 89 SER A CA 1
ATOM 656 C C . SER A 1 89 ? 36.684 -8.659 -0.811 1.00 47.53 89 SER A C 1
ATOM 658 O O . SER A 1 89 ? 36.685 -9.884 -0.712 1.00 47.53 89 SER A O 1
ATOM 660 N N . LEU A 1 90 ? 37.106 -7.988 -1.883 1.00 41.75 90 LEU A N 1
ATOM 661 C CA . LEU A 1 90 ? 37.694 -8.559 -3.088 1.00 41.75 90 LEU A CA 1
ATOM 662 C C . LEU A 1 90 ? 38.778 -9.584 -2.715 1.00 41.75 90 LEU A C 1
ATOM 664 O O . LEU A 1 90 ? 39.857 -9.203 -2.254 1.00 41.75 90 LEU A O 1
ATOM 668 N N . GLU A 1 91 ? 38.526 -10.878 -2.929 1.00 39.38 91 GLU A N 1
ATOM 669 C CA . GLU A 1 91 ? 39.636 -11.802 -3.144 1.00 39.38 91 GLU A CA 1
ATOM 670 C C . GLU A 1 91 ? 40.289 -11.406 -4.471 1.00 39.38 91 GLU A C 1
ATOM 672 O O . GLU A 1 91 ? 39.663 -11.371 -5.528 1.00 39.38 91 GLU A O 1
ATOM 677 N N . ILE A 1 92 ? 41.548 -10.995 -4.374 1.00 43.47 92 ILE A N 1
ATOM 678 C CA . ILE A 1 92 ? 42.371 -10.506 -5.474 1.00 43.47 92 ILE A CA 1
ATOM 679 C C . ILE A 1 92 ? 42.515 -11.616 -6.522 1.00 43.47 92 ILE A C 1
ATOM 681 O O . ILE A 1 92 ? 43.189 -12.611 -6.257 1.00 43.47 92 ILE A O 1
ATOM 685 N N . GLY A 1 93 ? 41.967 -11.410 -7.725 1.00 43.25 93 GLY A N 1
ATOM 686 C CA . GLY A 1 93 ? 42.368 -12.204 -8.886 1.00 43.25 93 GLY A CA 1
ATOM 687 C C . GLY A 1 93 ? 41.394 -12.317 -10.056 1.00 43.25 93 GLY A C 1
ATOM 688 O O . GLY A 1 93 ? 41.187 -13.438 -10.495 1.00 43.25 93 GLY A O 1
ATOM 689 N N . ASP A 1 94 ? 40.865 -11.221 -10.610 1.00 44.22 94 ASP A N 1
ATOM 690 C CA . ASP A 1 94 ? 40.515 -11.203 -12.044 1.00 44.22 94 ASP A CA 1
ATOM 691 C C . ASP A 1 94 ? 40.420 -9.760 -12.582 1.00 44.22 94 ASP A C 1
ATOM 693 O O . ASP A 1 94 ? 39.645 -8.969 -12.039 1.00 44.22 94 ASP A O 1
ATOM 697 N N . PRO A 1 95 ? 41.203 -9.348 -13.599 1.00 49.41 95 PRO A N 1
ATOM 698 C CA . PRO A 1 95 ? 41.124 -8.011 -14.167 1.00 49.41 95 PRO A CA 1
ATOM 699 C C . PRO A 1 95 ? 40.153 -7.967 -15.356 1.00 49.41 95 PRO A C 1
ATOM 701 O O . PRO A 1 95 ? 40.529 -7.442 -16.395 1.00 49.41 95 PRO A O 1
ATOM 704 N N . ASP A 1 96 ? 38.945 -8.524 -15.241 1.00 46.03 96 ASP A N 1
ATOM 705 C CA . ASP A 1 96 ? 37.851 -8.239 -16.187 1.00 46.03 96 ASP A CA 1
ATOM 706 C C . ASP A 1 96 ? 36.476 -8.685 -15.664 1.00 46.03 96 ASP A C 1
ATOM 708 O O . ASP A 1 96 ? 35.779 -9.486 -16.279 1.00 46.03 96 ASP A O 1
ATOM 712 N N . VAL A 1 97 ? 36.061 -8.193 -14.495 1.00 38.41 97 VAL A N 1
ATOM 713 C CA . VAL A 1 97 ? 34.651 -8.300 -14.096 1.00 38.41 97 VAL A CA 1
ATOM 714 C C . VAL A 1 97 ? 34.196 -6.940 -13.596 1.00 38.41 97 VAL A C 1
ATOM 716 O O . VAL A 1 97 ? 34.509 -6.509 -12.488 1.00 38.41 97 VAL A O 1
ATOM 719 N N . THR A 1 98 ? 33.468 -6.241 -14.463 1.00 36.06 98 THR A N 1
ATOM 720 C CA . THR A 1 98 ? 32.624 -5.116 -14.053 1.00 36.06 98 THR A CA 1
ATOM 721 C C . THR A 1 98 ? 31.641 -5.667 -13.015 1.00 36.06 98 THR A C 1
ATOM 723 O O . THR A 1 98 ? 31.012 -6.685 -13.309 1.00 36.06 98 THR A O 1
ATOM 726 N N . PRO A 1 99 ? 31.519 -5.091 -11.806 1.00 39.34 99 PRO A N 1
ATOM 727 C CA . PRO A 1 99 ? 30.609 -5.626 -10.805 1.00 39.34 99 PRO A CA 1
ATOM 728 C C . PRO A 1 99 ? 29.181 -5.467 -11.328 1.00 39.34 99 PRO A C 1
ATOM 730 O O . PRO A 1 99 ? 28.652 -4.361 -11.409 1.00 39.34 99 PRO A O 1
ATOM 733 N N . THR A 1 100 ? 28.583 -6.576 -11.758 1.00 33.66 100 THR A N 1
ATOM 734 C CA . THR A 1 100 ? 27.161 -6.654 -12.067 1.00 33.66 100 THR A CA 1
ATOM 735 C C . THR A 1 100 ? 26.414 -6.523 -10.748 1.00 33.66 100 THR A C 1
ATOM 737 O O . THR A 1 100 ? 26.447 -7.429 -9.920 1.00 33.66 100 THR A O 1
ATOM 740 N N . GLU A 1 101 ? 25.803 -5.358 -10.548 1.00 41.97 101 GLU A N 1
ATOM 741 C CA . GLU A 1 101 ? 24.818 -5.076 -9.507 1.00 41.97 101 GLU A CA 1
ATOM 742 C C . GLU A 1 101 ? 23.832 -6.248 -9.410 1.00 41.97 101 GLU A C 1
ATOM 744 O O . GLU A 1 101 ? 23.115 -6.543 -10.370 1.00 41.97 101 GLU A O 1
ATOM 749 N N . THR A 1 102 ? 23.785 -6.932 -8.266 1.00 39.09 102 THR A N 1
ATOM 750 C CA . THR A 1 102 ? 22.775 -7.963 -7.997 1.00 39.09 102 THR A CA 1
ATOM 751 C C . THR A 1 102 ? 21.446 -7.272 -7.692 1.00 39.09 102 THR A C 1
ATOM 753 O O . THR A 1 102 ? 20.970 -7.241 -6.558 1.00 39.09 102 THR A O 1
ATOM 756 N N . SER A 1 103 ? 20.866 -6.644 -8.711 1.00 51.62 103 SER A N 1
ATOM 757 C CA . SER A 1 103 ? 19.527 -6.081 -8.642 1.00 51.62 103 SER A CA 1
ATOM 758 C C . SER A 1 103 ? 18.530 -7.214 -8.394 1.00 51.62 103 SER A C 1
ATOM 760 O O . SER A 1 103 ? 18.525 -8.215 -9.105 1.00 51.62 103 SER A O 1
ATOM 762 N N . SER A 1 104 ? 17.672 -7.061 -7.382 1.00 69.50 104 SER A N 1
ATOM 763 C CA . SER A 1 104 ? 16.509 -7.946 -7.179 1.00 69.50 104 SER A CA 1
ATOM 764 C C . SER A 1 104 ? 15.396 -7.712 -8.209 1.00 69.50 104 SER A C 1
ATOM 766 O O . SER A 1 104 ? 14.335 -8.334 -8.131 1.00 69.50 104 SER A O 1
ATOM 768 N N . GLU A 1 105 ? 15.623 -6.795 -9.146 1.00 80.94 105 GLU A N 1
ATOM 769 C CA . GLU A 1 105 ? 14.736 -6.464 -10.249 1.00 80.94 105 GLU A CA 1
ATOM 770 C C . GLU A 1 105 ? 15.143 -7.258 -11.492 1.00 80.94 105 GLU A C 1
ATOM 772 O O . GLU A 1 105 ? 16.322 -7.510 -11.744 1.00 80.94 105 GLU A O 1
ATOM 777 N N . VAL A 1 106 ? 14.149 -7.644 -12.280 1.00 82.81 106 VAL A N 1
ATOM 778 C CA . VAL A 1 106 ? 14.345 -8.352 -13.542 1.00 82.81 106 VAL A CA 1
ATOM 779 C C . VAL A 1 106 ? 14.454 -7.306 -14.644 1.00 82.81 106 VAL A C 1
ATOM 781 O O . VAL A 1 106 ? 13.511 -6.549 -14.870 1.00 82.81 106 VAL A O 1
ATOM 784 N N . ASP A 1 107 ? 15.590 -7.239 -15.335 1.00 85.94 107 ASP A N 1
ATOM 785 C CA . ASP A 1 107 ? 15.706 -6.391 -16.523 1.00 85.94 107 ASP A CA 1
ATOM 786 C C . ASP A 1 107 ? 14.882 -6.996 -17.669 1.00 85.94 107 ASP A C 1
ATOM 788 O O . ASP A 1 107 ? 15.188 -8.072 -18.185 1.00 85.94 107 ASP A O 1
ATOM 792 N N . ALA A 1 108 ? 13.805 -6.306 -18.030 1.00 88.81 108 ALA A N 1
ATOM 793 C CA . ALA A 1 108 ? 12.897 -6.643 -19.116 1.00 88.81 108 ALA A CA 1
ATOM 794 C C . ALA A 1 108 ? 12.770 -5.459 -20.091 1.00 88.81 108 ALA A C 1
ATOM 796 O O . ALA A 1 108 ? 11.750 -5.296 -20.761 1.00 88.81 108 ALA A O 1
ATOM 797 N N . THR A 1 109 ? 13.790 -4.598 -20.166 1.00 90.19 109 THR A N 1
ATOM 798 C CA . THR A 1 109 ? 13.756 -3.400 -21.019 1.00 90.19 109 THR A CA 1
ATOM 799 C C . THR A 1 109 ? 13.750 -3.734 -22.509 1.00 90.19 109 THR A C 1
ATOM 801 O O . THR A 1 109 ? 13.190 -2.976 -23.295 1.00 90.19 109 THR A O 1
ATOM 804 N N . ASP A 1 110 ? 14.266 -4.906 -22.879 1.00 87.62 110 ASP A N 1
ATOM 805 C CA . ASP A 1 110 ? 14.227 -5.435 -24.246 1.00 87.62 110 ASP A CA 1
ATOM 806 C C . ASP A 1 110 ? 12.940 -6.225 -24.568 1.00 87.62 110 ASP A C 1
ATOM 808 O O . ASP A 1 110 ? 12.782 -6.735 -25.682 1.00 87.62 110 ASP A O 1
ATOM 812 N N . PHE A 1 111 ? 12.018 -6.386 -23.611 1.00 91.44 111 PHE A N 1
ATOM 813 C CA . PHE A 1 111 ? 10.790 -7.150 -23.839 1.00 91.44 111 PHE A CA 1
ATOM 814 C C . PHE A 1 111 ? 9.799 -6.325 -24.656 1.00 91.44 111 PHE A C 1
ATOM 816 O O . PHE A 1 111 ? 9.627 -5.130 -24.442 1.00 91.44 111 PHE A O 1
ATOM 823 N N . THR A 1 112 ? 9.094 -6.984 -25.573 1.00 93.75 112 THR A N 1
ATOM 824 C CA . THR A 1 112 ? 7.946 -6.376 -26.256 1.00 93.75 112 THR A CA 1
ATOM 825 C C . THR A 1 112 ? 6.714 -6.350 -25.345 1.00 93.75 112 THR A C 1
ATOM 827 O O . THR A 1 112 ? 6.652 -7.068 -24.345 1.00 93.75 112 THR A O 1
ATOM 830 N N . GLU A 1 113 ? 5.698 -5.570 -25.721 1.00 93.62 113 GLU A N 1
ATOM 831 C CA . GLU A 1 113 ? 4.391 -5.565 -25.048 1.00 93.62 113 GLU A CA 1
ATOM 832 C C . GLU A 1 113 ? 3.785 -6.977 -24.943 1.00 93.62 113 GLU A C 1
ATOM 834 O O . GLU A 1 113 ? 3.382 -7.414 -23.869 1.00 93.62 113 GLU A O 1
ATOM 839 N N . GLU A 1 114 ? 3.797 -7.743 -26.034 1.00 93.38 114 GLU A N 1
ATOM 840 C CA . GLU A 1 114 ? 3.260 -9.109 -26.047 1.00 93.38 114 GLU A CA 1
ATOM 841 C C . GLU A 1 114 ? 4.029 -10.042 -25.100 1.00 93.38 114 GLU A C 1
ATOM 843 O O . GLU A 1 114 ? 3.436 -10.889 -24.432 1.00 93.38 114 GLU A O 1
ATOM 848 N N . MET A 1 115 ? 5.353 -9.873 -25.008 1.00 91.94 115 MET A N 1
ATOM 849 C CA . MET A 1 115 ? 6.191 -10.661 -24.102 1.00 91.94 115 MET A CA 1
ATOM 850 C C . MET A 1 115 ? 5.899 -10.346 -22.636 1.00 91.94 115 MET A C 1
ATOM 852 O O . MET A 1 115 ? 5.813 -11.273 -21.827 1.00 91.94 115 MET A O 1
ATOM 856 N N . ILE A 1 116 ? 5.739 -9.065 -22.277 1.00 93.25 116 ILE A N 1
ATOM 857 C CA . ILE A 1 116 ? 5.448 -8.710 -20.884 1.00 93.25 116 ILE A CA 1
ATOM 858 C C . ILE A 1 116 ? 4.038 -9.153 -20.477 1.00 93.25 116 ILE A C 1
ATOM 860 O O . ILE A 1 116 ? 3.880 -9.712 -19.394 1.00 93.25 116 ILE A O 1
ATOM 864 N N . ILE A 1 117 ? 3.044 -9.027 -21.365 1.00 91.38 117 ILE A N 1
ATOM 865 C CA . ILE A 1 117 ? 1.684 -9.533 -21.123 1.00 91.38 117 ILE A CA 1
ATOM 866 C C . ILE A 1 117 ? 1.698 -11.054 -20.942 1.00 91.38 117 ILE A C 1
ATOM 868 O O . ILE A 1 117 ? 1.067 -11.564 -20.021 1.00 91.38 117 ILE A O 1
ATOM 872 N N . LEU A 1 118 ? 2.466 -11.796 -21.747 1.00 91.81 118 LEU A N 1
ATOM 873 C CA . LEU A 1 118 ? 2.591 -13.251 -21.592 1.00 91.81 118 LEU A CA 1
ATOM 874 C C . LEU A 1 118 ? 3.259 -13.664 -20.268 1.00 91.81 118 LEU A C 1
ATOM 876 O O . LEU A 1 118 ? 3.068 -14.789 -19.809 1.00 91.81 118 LEU A O 1
ATOM 880 N N . THR A 1 119 ? 4.039 -12.768 -19.662 1.00 91.75 119 THR A N 1
ATOM 881 C CA . THR A 1 119 ? 4.686 -13.003 -18.363 1.00 91.75 119 THR A CA 1
ATOM 882 C C . THR A 1 119 ? 3.730 -12.720 -17.196 1.00 91.75 119 THR A C 1
ATOM 884 O O . THR A 1 119 ? 4.017 -13.134 -16.078 1.00 91.75 119 THR A O 1
ATOM 887 N N . SER A 1 120 ? 2.591 -12.055 -17.434 1.00 92.00 120 SER A N 1
ATOM 888 C CA . SER A 1 120 ? 1.612 -11.736 -16.390 1.00 92.00 120 SER A CA 1
ATOM 889 C C . SER A 1 120 ? 1.113 -12.984 -15.627 1.00 92.00 120 SER A C 1
ATOM 891 O O . SER A 1 120 ? 1.021 -14.075 -16.201 1.00 92.00 120 SER A O 1
ATOM 893 N N . PRO A 1 121 ? 0.798 -12.852 -14.323 1.00 95.06 121 PRO A N 1
ATOM 894 C CA . PRO A 1 121 ? 0.839 -11.620 -13.538 1.00 95.06 121 PRO A CA 1
ATOM 895 C C . PRO A 1 121 ? 2.245 -11.303 -13.009 1.00 95.06 121 PRO A C 1
ATOM 897 O O . PRO A 1 121 ? 2.915 -12.160 -12.433 1.00 95.06 121 PRO A O 1
ATOM 900 N N . VAL A 1 122 ? 2.677 -10.047 -13.147 1.00 95.31 122 VAL A N 1
ATOM 901 C CA . VAL A 1 122 ? 3.995 -9.574 -12.681 1.00 95.31 122 VAL A CA 1
ATOM 902 C C . VAL A 1 122 ? 3.932 -8.164 -12.118 1.00 95.31 122 VAL A C 1
ATOM 904 O O . VAL A 1 122 ? 3.031 -7.386 -12.421 1.00 95.31 122 VAL A O 1
ATOM 907 N N . LEU A 1 123 ? 4.932 -7.811 -11.316 1.00 96.88 123 LEU A N 1
ATOM 908 C CA . LEU A 1 123 ? 5.197 -6.423 -10.963 1.00 96.88 123 LEU A CA 1
ATOM 909 C C . LEU A 1 123 ? 6.062 -5.781 -12.042 1.00 96.88 123 LEU A C 1
ATOM 911 O O . LEU A 1 123 ? 7.052 -6.377 -12.463 1.00 96.88 123 LEU A O 1
ATOM 915 N N . ILE A 1 124 ? 5.716 -4.565 -12.456 1.00 96.81 124 ILE A N 1
ATOM 916 C CA . ILE A 1 124 ? 6.446 -3.800 -13.469 1.00 96.81 124 ILE A CA 1
ATOM 917 C C . ILE A 1 124 ? 6.727 -2.369 -12.995 1.00 96.81 124 ILE A C 1
ATOM 919 O O . ILE A 1 124 ? 5.957 -1.782 -12.228 1.00 96.81 124 ILE A O 1
ATOM 923 N N . LYS A 1 125 ? 7.811 -1.776 -13.495 1.00 95.12 125 LYS A N 1
ATOM 924 C CA . LYS A 1 125 ? 8.095 -0.334 -13.403 1.00 95.12 125 LYS A CA 1
ATOM 925 C C . LYS A 1 125 ? 8.934 0.122 -14.601 1.00 95.12 125 LYS A C 1
ATOM 927 O O . LYS A 1 125 ? 9.443 -0.708 -15.348 1.00 95.12 125 LYS A O 1
ATOM 932 N N . THR A 1 126 ? 9.122 1.429 -14.763 1.00 93.75 126 THR A N 1
ATOM 933 C CA . THR A 1 126 ? 10.086 1.972 -15.738 1.00 93.75 126 THR A CA 1
ATOM 934 C C . THR A 1 126 ? 11.446 2.253 -15.095 1.00 93.75 126 THR A C 1
ATOM 936 O O . THR A 1 126 ? 11.522 2.462 -13.878 1.00 93.75 126 THR A O 1
ATOM 939 N N . PRO A 1 127 ? 12.538 2.287 -15.880 1.00 85.88 127 PRO A N 1
ATOM 940 C CA . PRO A 1 127 ? 13.837 2.712 -15.374 1.00 85.88 127 PRO A CA 1
ATOM 941 C C . PRO A 1 127 ? 13.795 4.178 -14.920 1.00 85.88 127 PRO A C 1
ATOM 943 O O . PRO A 1 127 ? 13.145 5.025 -15.539 1.00 85.88 127 PRO A O 1
ATOM 946 N N . CYS A 1 128 ? 14.512 4.487 -13.840 1.00 82.25 128 CYS A N 1
ATOM 947 C CA . CYS A 1 128 ? 14.709 5.861 -13.385 1.00 82.25 128 CYS A CA 1
ATOM 948 C C . CYS A 1 128 ? 15.988 6.449 -14.005 1.00 82.25 128 CYS A C 1
ATOM 950 O O . CYS A 1 128 ? 17.041 5.827 -13.862 1.00 82.25 128 CYS A O 1
ATOM 952 N N . PRO A 1 129 ? 15.932 7.630 -14.651 1.00 75.50 129 PRO A N 1
ATOM 953 C CA . PRO A 1 129 ? 17.120 8.274 -15.226 1.00 75.50 129 PRO A CA 1
ATOM 954 C C . PRO A 1 129 ? 18.203 8.680 -14.204 1.00 75.50 129 PRO A C 1
ATOM 956 O O . PRO A 1 129 ? 19.376 8.757 -14.567 1.00 75.50 129 PRO A O 1
ATOM 959 N N . GLY A 1 130 ? 17.836 8.899 -12.939 1.00 68.31 130 GLY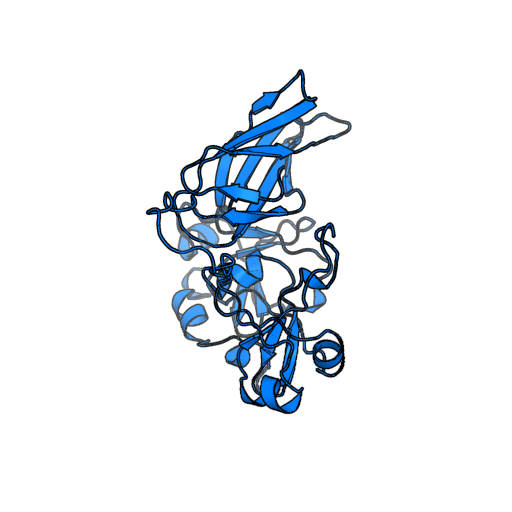 A N 1
ATOM 960 C CA . GLY A 1 130 ? 18.722 9.238 -11.826 1.00 68.31 130 GLY A CA 1
ATOM 961 C C . GLY A 1 130 ? 18.500 10.662 -11.291 1.00 68.31 130 GLY A C 1
ATOM 962 O O . GLY A 1 130 ? 18.551 11.645 -12.026 1.00 68.31 130 GLY A O 1
ATOM 963 N N . GLY A 1 131 ? 18.338 10.790 -9.967 1.00 55.06 131 GLY A N 1
ATOM 964 C CA . GLY A 1 131 ? 18.186 12.081 -9.275 1.00 55.06 131 GLY A CA 1
ATOM 965 C C . GLY A 1 131 ? 16.744 12.585 -9.121 1.00 55.06 131 GLY A C 1
ATOM 966 O O . GLY A 1 131 ? 16.530 13.680 -8.603 1.00 55.06 131 GLY A O 1
ATOM 967 N N . GLU A 1 132 ? 15.757 11.792 -9.526 1.00 71.19 132 GLU A N 1
ATOM 968 C CA . GLU A 1 132 ? 14.335 12.110 -9.429 1.00 71.19 132 GLU A CA 1
ATOM 969 C C . GLU A 1 132 ? 13.821 11.990 -7.997 1.00 71.19 132 GLU A C 1
ATOM 971 O O . GLU A 1 132 ? 14.214 11.090 -7.242 1.00 71.19 132 GLU A O 1
ATOM 976 N N . ASP A 1 133 ? 12.875 12.862 -7.651 1.00 70.31 133 ASP A N 1
ATOM 977 C CA . ASP A 1 133 ? 12.133 12.758 -6.403 1.00 70.31 133 ASP A CA 1
ATOM 978 C C . ASP A 1 133 ? 11.076 11.633 -6.437 1.00 70.31 133 ASP A C 1
ATOM 980 O O . ASP A 1 133 ? 10.910 10.898 -7.414 1.00 70.31 133 ASP A O 1
ATOM 984 N N . PHE A 1 134 ? 10.368 11.473 -5.320 1.00 66.06 134 PHE A N 1
ATOM 985 C CA . PHE A 1 134 ? 9.388 10.405 -5.116 1.00 66.06 134 PHE A CA 1
ATOM 986 C C . PHE A 1 134 ? 8.105 10.557 -5.951 1.00 66.06 134 PHE A C 1
ATOM 988 O O . PHE A 1 134 ? 7.314 9.621 -6.006 1.00 66.06 134 PHE A O 1
ATOM 995 N N . THR A 1 135 ? 7.875 11.712 -6.579 1.00 69.94 135 THR A N 1
ATOM 996 C CA . THR A 1 135 ? 6.697 11.971 -7.422 1.00 69.94 135 THR A CA 1
ATOM 997 C C . THR A 1 135 ? 6.907 11.548 -8.872 1.00 69.94 135 THR A C 1
ATOM 999 O O . THR A 1 135 ? 5.954 11.511 -9.651 1.00 69.94 135 THR A O 1
ATOM 1002 N N . HIS A 1 136 ? 8.143 11.213 -9.251 1.00 77.94 136 HIS A N 1
ATOM 1003 C CA . HIS A 1 136 ? 8.446 10.822 -10.617 1.00 77.94 136 HIS A CA 1
ATOM 1004 C C . HIS A 1 136 ? 7.832 9.451 -10.963 1.00 77.94 136 HIS A C 1
ATOM 1006 O O . HIS A 1 136 ? 8.006 8.500 -10.196 1.00 77.94 136 HIS A O 1
ATOM 1012 N N . PRO A 1 137 ? 7.197 9.285 -12.142 1.00 82.94 137 PRO A N 1
ATOM 1013 C CA . PRO A 1 137 ? 6.484 8.053 -12.504 1.00 82.94 137 PRO A CA 1
ATOM 1014 C C . PRO A 1 137 ? 7.323 6.768 -12.481 1.00 82.94 137 PRO A C 1
ATOM 1016 O O . PRO A 1 137 ? 6.778 5.691 -12.268 1.00 82.94 137 PRO A O 1
ATOM 1019 N N . CYS A 1 138 ? 8.647 6.863 -12.659 1.00 84.19 138 CYS A N 1
ATOM 1020 C CA . CYS A 1 138 ? 9.552 5.704 -12.559 1.00 84.19 138 CYS A CA 1
ATOM 1021 C C . CYS A 1 138 ? 9.602 5.076 -11.154 1.00 84.19 138 CYS A C 1
ATOM 1023 O O . CYS A 1 138 ? 10.072 3.953 -10.989 1.00 84.19 138 CYS A O 1
ATOM 1025 N N . ARG A 1 139 ? 9.137 5.802 -10.125 1.00 83.69 139 ARG A N 1
ATOM 1026 C CA . ARG A 1 139 ? 9.031 5.312 -8.743 1.00 83.69 139 ARG A CA 1
ATOM 1027 C C . ARG A 1 139 ? 7.732 4.547 -8.493 1.00 83.69 139 ARG A C 1
ATOM 1029 O O . ARG A 1 139 ? 7.590 3.933 -7.440 1.00 83.69 139 ARG A O 1
ATOM 1036 N N . THR A 1 140 ? 6.789 4.587 -9.432 1.00 89.88 140 THR A N 1
ATOM 1037 C CA . THR A 1 140 ? 5.525 3.865 -9.327 1.00 89.88 140 THR A CA 1
ATOM 1038 C C . THR A 1 140 ? 5.722 2.416 -9.750 1.00 89.88 140 THR A C 1
ATOM 1040 O O . THR A 1 140 ? 6.132 2.135 -10.875 1.00 89.88 140 THR A O 1
ATOM 1043 N N . VAL A 1 141 ? 5.392 1.500 -8.844 1.00 94.44 141 VAL A N 1
ATOM 1044 C CA . VAL A 1 141 ? 5.250 0.077 -9.154 1.00 94.44 141 VAL A CA 1
ATOM 1045 C C . VAL A 1 141 ? 3.820 -0.164 -9.621 1.00 94.44 141 VAL A C 1
ATOM 1047 O O . VAL A 1 141 ? 2.872 0.394 -9.057 1.00 94.44 141 VAL A O 1
ATOM 1050 N N . TYR A 1 142 ? 3.670 -1.003 -10.638 1.00 97.50 142 TYR A N 1
ATOM 1051 C CA . TYR A 1 142 ? 2.379 -1.467 -11.123 1.00 97.50 142 TYR A CA 1
ATOM 1052 C C . TYR A 1 142 ? 2.309 -2.986 -11.013 1.00 97.50 142 TYR A C 1
ATOM 1054 O O . TYR A 1 142 ? 3.307 -3.675 -11.212 1.00 97.50 142 TYR A O 1
ATOM 1062 N N . PHE A 1 143 ? 1.124 -3.500 -10.722 1.00 97.81 143 PHE A N 1
ATOM 1063 C CA . PHE A 1 143 ? 0.777 -4.895 -10.952 1.00 97.81 143 PHE A CA 1
ATOM 1064 C C . PHE A 1 143 ? 0.206 -5.016 -12.366 1.00 97.81 143 PHE A C 1
ATOM 1066 O O . PHE A 1 143 ? -0.726 -4.287 -12.693 1.00 97.81 143 PHE A O 1
ATOM 1073 N N . LEU A 1 144 ? 0.774 -5.882 -13.199 1.00 97.38 144 LEU A N 1
ATOM 1074 C CA . LEU A 1 144 ? 0.214 -6.249 -14.496 1.00 97.38 144 LEU A CA 1
ATOM 1075 C C . LEU A 1 144 ? -0.682 -7.469 -14.294 1.00 97.38 144 LEU A C 1
ATOM 1077 O O . LEU A 1 144 ? -0.190 -8.518 -13.869 1.00 97.38 144 LEU A O 1
ATOM 1081 N N . ASP A 1 145 ? -1.976 -7.313 -14.550 1.00 95.50 145 ASP A N 1
ATOM 1082 C CA . ASP A 1 145 ? -2.954 -8.381 -14.370 1.00 95.50 145 ASP A CA 1
ATOM 1083 C C . ASP A 1 145 ? -2.928 -9.401 -15.520 1.00 95.50 145 ASP A C 1
ATOM 1085 O O . ASP A 1 145 ? -2.213 -9.247 -16.512 1.00 95.50 145 ASP A O 1
ATOM 1089 N N . ASN A 1 146 ? -3.724 -10.462 -15.385 1.00 92.06 146 ASN A N 1
ATOM 1090 C CA . ASN A 1 146 ? -3.814 -11.519 -16.399 1.00 92.06 146 ASN A CA 1
ATOM 1091 C C . ASN A 1 146 ? -4.488 -11.066 -17.712 1.00 92.06 146 ASN A C 1
ATOM 1093 O O . ASN A 1 146 ? -4.514 -11.833 -18.677 1.00 92.06 146 ASN A O 1
ATOM 1097 N N . LEU A 1 147 ? -5.089 -9.873 -17.737 1.00 91.00 147 LEU A N 1
ATOM 1098 C CA . LEU A 1 147 ? -5.756 -9.286 -18.899 1.00 91.00 147 LEU A CA 1
ATOM 1099 C C . LEU A 1 147 ? -4.846 -8.302 -19.653 1.00 91.00 147 LEU A C 1
ATOM 1101 O O . LEU A 1 147 ? -5.166 -7.927 -20.782 1.00 91.00 147 LEU A O 1
ATOM 1105 N N . GLY A 1 148 ? -3.693 -7.948 -19.077 1.00 93.50 148 GLY A N 1
ATOM 1106 C CA . GLY A 1 148 ? -2.729 -7.006 -19.642 1.00 93.50 148 GLY A CA 1
ATOM 1107 C C . GLY A 1 148 ? -2.939 -5.557 -19.194 1.00 93.50 148 GLY A C 1
ATOM 1108 O O . GLY A 1 148 ? -2.269 -4.662 -19.717 1.00 93.50 148 GLY A O 1
ATOM 1109 N N . ASP A 1 149 ? -3.817 -5.313 -18.221 1.00 95.88 149 ASP A N 1
ATOM 1110 C CA . ASP A 1 149 ? -4.017 -4.000 -17.620 1.00 95.88 149 ASP A CA 1
ATOM 1111 C C . ASP A 1 149 ? -3.008 -3.789 -16.480 1.00 95.88 149 ASP A C 1
ATOM 1113 O O . ASP A 1 149 ? -2.736 -4.667 -15.655 1.00 95.88 149 ASP A O 1
ATOM 1117 N N . ARG A 1 150 ? -2.417 -2.591 -16.416 1.00 96.75 150 ARG A N 1
ATOM 1118 C CA . ARG A 1 150 ? -1.514 -2.205 -15.323 1.00 96.75 150 ARG A CA 1
ATOM 1119 C C . ARG A 1 150 ? -2.273 -1.443 -14.241 1.00 96.75 150 ARG A C 1
ATOM 1121 O O . ARG A 1 150 ? -2.952 -0.447 -14.502 1.00 96.75 150 ARG A O 1
ATOM 1128 N N . HIS A 1 151 ? -2.073 -1.866 -13.001 1.00 97.31 151 HIS A N 1
ATOM 1129 C CA . HIS A 1 151 ? -2.717 -1.339 -11.804 1.00 97.31 151 HIS A CA 1
ATOM 1130 C C . HIS A 1 151 ? -1.665 -0.688 -10.912 1.00 97.31 151 HIS A C 1
ATOM 1132 O O . HIS A 1 151 ? -0.776 -1.362 -10.389 1.00 97.31 151 HIS A O 1
ATOM 1138 N N . ALA A 1 152 ? -1.741 0.628 -10.725 1.00 96.19 152 ALA A N 1
ATOM 1139 C CA . ALA A 1 152 ? -0.777 1.334 -9.887 1.00 96.19 152 ALA A CA 1
ATOM 1140 C C . ALA A 1 152 ? -0.983 0.995 -8.405 1.00 96.19 152 ALA A C 1
ATOM 1142 O O . ALA A 1 152 ? -2.118 0.984 -7.915 1.00 96.19 152 ALA A O 1
ATOM 1143 N N . PHE A 1 153 ? 0.108 0.806 -7.660 1.00 94.62 153 PHE A N 1
ATOM 1144 C CA . PHE A 1 153 ? 0.042 0.841 -6.200 1.00 94.62 153 PHE A CA 1
ATOM 1145 C C . PHE A 1 153 ? -0.060 2.303 -5.736 1.00 94.62 153 PHE A C 1
ATOM 1147 O O . PHE A 1 153 ? 0.837 3.09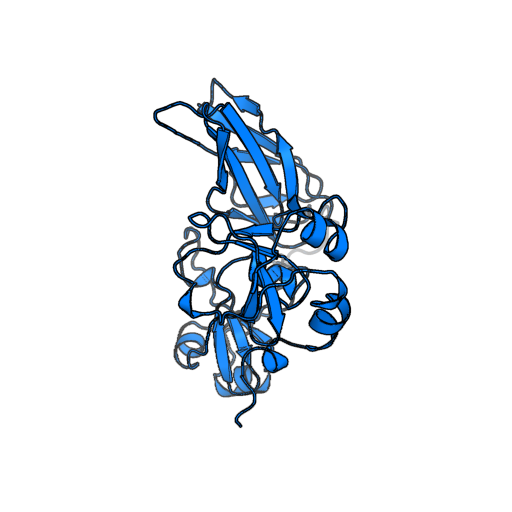7 -6.021 1.00 94.62 153 PHE A O 1
ATOM 1154 N N . PRO A 1 154 ? -1.126 2.691 -5.009 1.00 90.69 154 PRO A N 1
ATOM 1155 C CA . PRO A 1 154 ? -1.353 4.084 -4.618 1.00 90.69 154 PRO A CA 1
ATOM 1156 C C . PRO A 1 154 ? -0.352 4.569 -3.565 1.00 90.69 154 PRO A C 1
ATOM 1158 O O . PRO A 1 154 ? -0.096 5.765 -3.442 1.00 90.69 154 PRO A O 1
ATOM 1161 N N . ASN A 1 155 ? 0.178 3.643 -2.767 1.00 83.50 155 ASN A N 1
ATOM 1162 C CA . ASN A 1 155 ? 1.243 3.873 -1.809 1.00 83.50 155 ASN A CA 1
ATOM 1163 C C . ASN A 1 155 ? 1.898 2.543 -1.420 1.00 83.50 155 ASN A C 1
ATOM 1165 O O . ASN A 1 155 ? 1.374 1.458 -1.670 1.00 83.50 155 ASN A O 1
ATOM 1169 N N . GLU A 1 156 ? 3.039 2.661 -0.755 1.00 84.75 156 GLU A N 1
ATOM 1170 C CA . GLU A 1 156 ? 3.777 1.562 -0.142 1.00 84.75 156 GLU A CA 1
ATOM 1171 C C . GLU A 1 156 ? 2.920 0.699 0.793 1.00 84.75 156 GLU A C 1
ATOM 1173 O O . GLU A 1 156 ? 3.065 -0.517 0.792 1.00 84.75 156 GLU A O 1
ATOM 1178 N N . GLY A 1 157 ? 2.066 1.309 1.620 1.00 86.38 157 GLY A N 1
ATOM 1179 C CA . GLY A 1 157 ? 1.288 0.554 2.601 1.00 86.38 157 GLY A CA 1
ATOM 1180 C C . GLY A 1 157 ? 0.370 -0.458 1.916 1.00 86.38 157 GLY A C 1
ATOM 1181 O O . GLY A 1 157 ? 0.331 -1.612 2.325 1.00 86.38 157 GLY A O 1
ATOM 1182 N N . ALA A 1 158 ? -0.248 -0.076 0.791 1.00 92.50 158 ALA A N 1
ATOM 1183 C CA . ALA A 1 158 ? -0.977 -1.013 -0.058 1.00 92.50 158 ALA A CA 1
ATOM 1184 C C . ALA A 1 158 ? -0.046 -2.109 -0.603 1.00 92.50 158 ALA A C 1
ATOM 1186 O O . ALA A 1 158 ? -0.374 -3.285 -0.486 1.00 92.50 158 ALA A O 1
ATOM 1187 N N . TYR A 1 159 ? 1.127 -1.751 -1.134 1.00 92.81 159 TYR A N 1
ATOM 1188 C CA . TYR A 1 159 ? 2.102 -2.715 -1.664 1.00 92.81 159 TYR A CA 1
ATOM 1189 C C . TYR A 1 159 ? 2.520 -3.772 -0.630 1.00 92.81 159 TYR A C 1
ATOM 1191 O O . TYR A 1 159 ? 2.404 -4.968 -0.892 1.00 92.81 159 TYR A O 1
ATOM 1199 N N . PHE A 1 160 ? 2.922 -3.349 0.572 1.00 89.94 160 PHE A N 1
ATOM 1200 C CA . PHE A 1 160 ? 3.390 -4.255 1.626 1.00 89.94 160 PHE A CA 1
ATOM 1201 C C . PHE A 1 160 ? 2.278 -5.064 2.304 1.00 89.94 160 PHE A C 1
ATOM 1203 O O . PHE A 1 160 ? 2.560 -5.907 3.153 1.00 89.94 160 PHE A O 1
ATOM 1210 N N . THR A 1 161 ? 1.013 -4.846 1.932 1.00 94.62 161 THR A N 1
ATOM 1211 C CA . THR A 1 161 ? -0.053 -5.793 2.288 1.00 94.62 161 THR A CA 1
ATOM 1212 C C . THR A 1 161 ? -0.114 -7.007 1.357 1.00 94.62 161 THR A C 1
ATOM 1214 O O . THR A 1 161 ? -0.708 -8.008 1.744 1.00 94.62 161 THR A O 1
ATOM 1217 N N . TRP A 1 162 ? 0.513 -6.936 0.175 1.00 94.12 162 TRP A N 1
ATOM 1218 C CA . TRP A 1 162 ? 0.561 -8.012 -0.826 1.00 94.12 162 TRP A CA 1
ATOM 1219 C C . TRP A 1 162 ? 1.943 -8.661 -0.960 1.00 94.12 162 TRP A C 1
ATOM 1221 O O . TRP A 1 162 ? 2.032 -9.859 -1.207 1.00 94.12 162 TRP A O 1
ATOM 1231 N N . TYR A 1 163 ? 3.018 -7.886 -0.799 1.00 87.56 163 TYR A N 1
ATOM 1232 C CA . TYR A 1 163 ? 4.398 -8.335 -1.009 1.00 87.56 163 TYR A CA 1
ATOM 1233 C C . TYR A 1 163 ? 5.266 -8.024 0.211 1.00 87.56 163 TYR A C 1
ATOM 1235 O O . TYR A 1 163 ? 4.995 -7.080 0.944 1.00 87.56 163 TYR A O 1
ATOM 1243 N N . SER A 1 164 ? 6.327 -8.796 0.443 1.00 82.31 164 SER A N 1
ATOM 1244 C CA . SER A 1 164 ? 7.243 -8.605 1.582 1.00 82.31 164 SER A CA 1
ATOM 1245 C C . SER A 1 164 ? 8.387 -7.624 1.314 1.00 82.31 164 SER A C 1
ATOM 1247 O O . SER A 1 164 ? 8.983 -7.089 2.251 1.00 82.31 164 SER A O 1
ATOM 1249 N N . ASP A 1 165 ? 8.719 -7.427 0.042 1.00 80.19 165 ASP A N 1
ATOM 1250 C CA . ASP A 1 165 ? 9.882 -6.696 -0.459 1.00 80.19 165 ASP A CA 1
ATOM 1251 C C . ASP A 1 165 ? 9.669 -6.331 -1.940 1.00 80.19 165 ASP A C 1
ATOM 1253 O O . ASP A 1 165 ? 8.619 -6.617 -2.512 1.00 80.19 165 ASP A O 1
ATOM 1257 N N . PHE A 1 166 ? 10.650 -5.664 -2.549 1.00 81.38 166 PHE A N 1
ATOM 1258 C CA . PHE A 1 166 ? 10.625 -5.232 -3.952 1.00 81.38 166 PHE A CA 1
ATOM 1259 C C . PHE A 1 166 ? 11.338 -6.216 -4.898 1.00 81.38 166 PHE A C 1
ATOM 1261 O O . PHE A 1 166 ? 11.868 -5.809 -5.931 1.00 81.38 166 PHE A O 1
ATOM 1268 N N . SER A 1 167 ? 11.402 -7.503 -4.549 1.00 79.31 167 SER A N 1
ATOM 1269 C CA . SER A 1 167 ? 11.961 -8.514 -5.448 1.00 79.31 167 SER A CA 1
ATOM 1270 C C . SER A 1 167 ? 11.037 -8.806 -6.634 1.00 79.31 167 SER A C 1
ATOM 1272 O O . SER A 1 167 ? 9.820 -8.641 -6.559 1.00 79.31 167 SER A O 1
ATOM 1274 N N . ASN A 1 168 ? 11.624 -9.279 -7.737 1.00 82.19 168 ASN A N 1
ATOM 1275 C CA . ASN A 1 168 ? 10.914 -9.734 -8.940 1.00 82.19 168 ASN A CA 1
ATOM 1276 C C . ASN A 1 168 ? 10.103 -8.642 -9.667 1.00 82.19 168 ASN A C 1
ATOM 1278 O O . ASN A 1 168 ? 9.169 -8.941 -10.417 1.00 82.19 168 ASN A O 1
ATOM 1282 N N . ILE A 1 169 ? 10.471 -7.372 -9.482 1.00 91.06 169 ILE A N 1
ATOM 1283 C CA . ILE A 1 169 ? 9.918 -6.268 -10.271 1.00 91.06 169 ILE A CA 1
ATOM 1284 C C . ILE A 1 169 ? 10.606 -6.244 -11.628 1.00 91.06 169 ILE A C 1
ATOM 1286 O O . ILE A 1 169 ? 11.826 -6.139 -11.705 1.00 91.06 169 ILE A O 1
ATOM 1290 N N . HIS A 1 170 ? 9.823 -6.317 -12.696 1.00 91.31 170 HIS A N 1
ATOM 1291 C CA . HIS A 1 170 ? 10.310 -6.254 -14.063 1.00 91.31 170 HIS A CA 1
ATOM 1292 C C . HIS A 1 170 ? 10.462 -4.791 -14.488 1.00 91.31 170 HIS A C 1
ATOM 1294 O O . HIS A 1 170 ? 9.498 -4.020 -14.520 1.00 91.31 170 HIS A O 1
ATOM 1300 N N . VAL A 1 171 ? 11.686 -4.389 -14.808 1.00 93.31 171 VAL A N 1
ATOM 1301 C CA . VAL A 1 171 ? 11.974 -3.061 -15.350 1.00 93.31 171 VAL A CA 1
ATOM 1302 C C . VAL A 1 171 ? 11.736 -3.112 -16.849 1.00 93.31 171 VAL A C 1
ATOM 1304 O O . VAL A 1 171 ? 12.465 -3.794 -17.557 1.00 93.31 171 VAL A O 1
ATOM 1307 N N . ILE A 1 172 ? 10.718 -2.404 -17.330 1.00 93.88 172 ILE A N 1
ATOM 1308 C CA . ILE A 1 172 ? 10.338 -2.383 -18.747 1.00 93.88 172 ILE A CA 1
ATOM 1309 C C . ILE A 1 172 ? 10.606 -1.017 -19.370 1.00 93.88 172 ILE A C 1
ATOM 1311 O O . ILE A 1 172 ? 10.641 0.008 -18.680 1.00 93.88 172 ILE A O 1
ATOM 1315 N N . ALA A 1 173 ? 10.769 -0.986 -20.690 1.00 92.94 173 ALA A N 1
ATOM 1316 C CA . ALA A 1 173 ? 10.941 0.263 -21.412 1.00 92.94 173 ALA A CA 1
ATOM 1317 C C . ALA A 1 173 ? 9.697 1.168 -21.297 1.00 92.94 173 ALA A C 1
ATOM 1319 O O . ALA A 1 173 ? 8.557 0.717 -21.150 1.00 92.94 173 ALA A O 1
ATOM 1320 N N . THR A 1 174 ? 9.920 2.484 -21.331 1.00 93.50 174 THR A N 1
ATOM 1321 C CA . THR A 1 174 ? 8.861 3.490 -21.138 1.00 93.50 174 THR A CA 1
ATOM 1322 C C . THR A 1 174 ? 7.789 3.437 -22.229 1.00 93.50 174 THR A C 1
ATOM 1324 O O . THR A 1 174 ? 6.622 3.709 -21.950 1.00 93.50 174 THR A O 1
ATOM 1327 N N . ASP A 1 175 ? 8.164 3.087 -23.458 1.00 94.19 175 ASP A N 1
ATOM 1328 C CA . ASP A 1 175 ? 7.243 2.906 -24.582 1.00 94.19 175 ASP A CA 1
ATOM 1329 C C . ASP A 1 175 ? 6.337 1.683 -24.383 1.00 94.19 175 ASP A C 1
ATOM 1331 O O . ASP A 1 175 ? 5.120 1.823 -24.505 1.00 94.19 175 ASP A O 1
ATOM 1335 N N . VAL A 1 176 ? 6.890 0.545 -23.952 1.00 96.38 176 VAL A N 1
ATOM 1336 C CA . VAL A 1 176 ? 6.120 -0.653 -23.570 1.00 96.38 176 VAL A CA 1
ATOM 1337 C C . VAL A 1 176 ? 5.151 -0.324 -22.439 1.00 96.38 176 VAL A C 1
ATOM 1339 O O . VAL A 1 176 ? 3.954 -0.571 -22.554 1.00 96.38 176 VAL A O 1
ATOM 1342 N N . MET A 1 177 ? 5.634 0.330 -21.377 1.00 96.50 177 MET A N 1
ATOM 1343 C CA . MET A 1 177 ? 4.788 0.781 -20.268 1.00 96.50 177 MET A CA 1
ATOM 1344 C C . MET A 1 177 ? 3.639 1.678 -20.753 1.00 96.50 177 MET A C 1
ATOM 1346 O O . MET A 1 177 ? 2.532 1.602 -20.228 1.00 96.50 177 MET A O 1
ATOM 1350 N N . SER A 1 178 ? 3.888 2.552 -21.732 1.00 95.00 178 SER A N 1
ATOM 1351 C CA . SER A 1 178 ? 2.869 3.465 -22.258 1.00 95.00 178 SER A CA 1
ATOM 1352 C C . SER A 1 178 ? 1.808 2.789 -23.129 1.00 95.00 178 SER A C 1
ATOM 1354 O O . SER A 1 178 ? 0.708 3.330 -23.231 1.00 95.00 178 SER A O 1
ATOM 1356 N N . ALA A 1 179 ? 2.122 1.631 -23.718 1.00 96.06 179 ALA A N 1
ATOM 1357 C CA . ALA A 1 179 ? 1.188 0.841 -24.516 1.00 96.06 179 ALA A CA 1
ATOM 1358 C C . ALA A 1 179 ? 0.180 0.069 -23.644 1.00 96.06 179 ALA A C 1
ATOM 1360 O O . ALA A 1 179 ? -0.983 -0.050 -24.019 1.00 96.06 179 ALA A O 1
ATOM 1361 N N . LEU A 1 180 ? 0.595 -0.354 -22.444 1.00 96.25 180 LEU A N 1
ATOM 1362 C CA . LEU A 1 180 ? -0.262 -1.068 -21.494 1.00 96.25 180 LEU A CA 1
ATOM 1363 C C . LEU A 1 180 ? -1.410 -0.183 -20.976 1.00 96.25 180 LEU A C 1
ATOM 1365 O O . LEU A 1 180 ? -1.197 0.929 -20.458 1.00 96.25 180 LEU A O 1
ATOM 1369 N N . HIS A 1 181 ? -2.632 -0.710 -21.060 1.00 96.06 181 HIS A N 1
ATOM 1370 C CA . HIS A 1 181 ? -3.848 -0.056 -20.584 1.00 96.06 181 HIS A CA 1
ATOM 1371 C C . HIS A 1 181 ? -3.841 0.143 -19.065 1.00 96.06 181 HIS A C 1
ATOM 1373 O O . HIS A 1 181 ? -3.279 -0.650 -18.317 1.00 96.06 181 HIS A O 1
ATOM 1379 N N . LEU A 1 182 ? -4.473 1.220 -18.598 1.00 95.19 182 LEU A N 1
ATOM 1380 C CA . LEU A 1 182 ? -4.604 1.508 -17.170 1.00 95.19 182 LEU A CA 1
ATOM 1381 C C . LEU A 1 182 ? -5.858 0.840 -16.604 1.00 95.19 182 LEU A C 1
ATOM 1383 O O . LEU A 1 182 ? -6.971 1.184 -17.006 1.00 95.19 182 LEU A O 1
ATOM 1387 N N . GLY A 1 183 ? -5.662 -0.034 -15.622 1.00 94.62 183 GLY A N 1
ATOM 1388 C CA . GLY A 1 183 ? -6.726 -0.557 -14.774 1.00 94.62 183 GLY A CA 1
ATOM 1389 C C . GLY A 1 183 ? -6.956 0.307 -13.527 1.00 94.62 183 GLY A C 1
ATOM 1390 O O . GLY A 1 183 ? -6.290 1.321 -13.297 1.00 94.62 183 GLY A O 1
ATOM 1391 N N . GLY A 1 184 ? -7.904 -0.105 -12.680 1.00 94.00 184 GLY A N 1
ATOM 1392 C CA . GLY A 1 184 ? -8.102 0.516 -11.364 1.00 94.00 184 GLY A CA 1
ATOM 1393 C C . GLY A 1 184 ? -6.886 0.315 -10.451 1.00 94.00 184 GLY A C 1
ATOM 1394 O O . GLY A 1 184 ? -6.212 -0.704 -10.535 1.00 94.00 184 GLY A O 1
ATOM 1395 N N . ASN A 1 185 ? -6.582 1.256 -9.558 1.00 95.88 185 ASN A N 1
ATOM 1396 C CA . ASN A 1 185 ? -5.425 1.103 -8.666 1.00 95.88 185 ASN A CA 1
ATOM 1397 C C . ASN A 1 185 ? -5.552 -0.132 -7.761 1.00 95.88 185 ASN A C 1
ATOM 1399 O O . ASN A 1 185 ? -6.647 -0.492 -7.322 1.00 95.88 185 ASN A O 1
ATOM 1403 N N . VAL A 1 186 ? -4.409 -0.717 -7.397 1.00 97.06 186 VAL A N 1
ATOM 1404 C CA . VAL A 1 186 ? -4.363 -1.787 -6.398 1.00 97.06 186 VAL A CA 1
ATOM 1405 C C . VAL A 1 186 ? -4.822 -1.244 -5.042 1.00 97.06 186 VAL A C 1
ATOM 1407 O O . VAL A 1 186 ? -4.487 -0.128 -4.639 1.00 97.06 186 VAL A O 1
ATOM 1410 N N . ARG A 1 187 ? -5.605 -2.045 -4.324 1.00 96.25 187 ARG A N 1
ATOM 1411 C CA . ARG A 1 187 ? -6.170 -1.712 -3.008 1.00 96.25 187 ARG A CA 1
ATOM 1412 C C . ARG A 1 187 ? -5.460 -2.518 -1.929 1.00 96.25 187 ARG A C 1
ATOM 1414 O O . ARG A 1 187 ? -4.767 -3.481 -2.243 1.00 96.25 187 ARG A O 1
ATOM 1421 N N . TYR A 1 188 ? -5.611 -2.126 -0.668 1.00 97.06 188 TYR A N 1
ATOM 1422 C CA . TYR A 1 188 ? -5.060 -2.901 0.448 1.00 97.06 188 TYR A CA 1
ATOM 1423 C C . TYR A 1 188 ? -5.575 -4.348 0.415 1.00 97.06 188 TYR A C 1
ATOM 1425 O O . TYR A 1 188 ? -6.736 -4.585 0.073 1.00 97.06 188 TYR A O 1
ATOM 1433 N N . HIS A 1 189 ? -4.714 -5.300 0.774 1.00 97.19 189 HIS A N 1
ATOM 1434 C CA . HIS A 1 189 ? -5.095 -6.699 0.929 1.00 97.19 189 HIS A CA 1
ATOM 1435 C C . HIS A 1 189 ? -6.196 -6.815 1.996 1.00 97.19 189 HIS A C 1
ATOM 1437 O O . HIS A 1 189 ? -6.018 -6.291 3.107 1.00 97.19 189 HIS A O 1
ATOM 1443 N N . PRO A 1 190 ? -7.324 -7.479 1.692 1.00 97.69 190 PRO A N 1
ATOM 1444 C CA . PRO A 1 190 ? -8.406 -7.698 2.645 1.00 97.69 190 PRO A CA 1
ATOM 1445 C C . PRO A 1 190 ? -7.916 -8.344 3.945 1.00 97.69 190 PRO A C 1
ATOM 1447 O O . PRO A 1 190 ? -6.986 -9.145 3.928 1.00 97.69 190 PRO A O 1
ATOM 1450 N N . GLY A 1 191 ? -8.498 -7.958 5.082 1.00 95.56 191 GLY A N 1
ATOM 1451 C CA . GLY A 1 191 ? -8.201 -8.515 6.412 1.00 95.56 191 GLY A CA 1
ATOM 1452 C C . GLY A 1 191 ? -6.824 -8.170 7.015 1.00 95.56 191 GLY A C 1
ATOM 1453 O O . GLY A 1 191 ? -6.624 -8.341 8.223 1.00 95.56 191 GLY A O 1
ATOM 1454 N N . THR A 1 192 ? -5.891 -7.607 6.237 1.00 93.31 192 THR A N 1
ATOM 1455 C CA . THR A 1 192 ? -4.493 -7.392 6.663 1.00 93.31 192 THR A CA 1
ATOM 1456 C C . THR A 1 192 ? -4.301 -6.165 7.549 1.00 93.31 192 THR A C 1
ATOM 1458 O O . THR A 1 192 ? -3.773 -6.280 8.657 1.00 93.31 192 THR A O 1
ATOM 1461 N N . LYS A 1 193 ? -4.748 -4.993 7.095 1.00 94.94 193 LYS A N 1
ATOM 1462 C CA . LYS A 1 193 ? -4.641 -3.718 7.821 1.00 94.94 193 LYS A CA 1
ATOM 1463 C C . LYS A 1 193 ? -6.014 -3.084 7.992 1.00 94.94 193 LYS A C 1
ATOM 1465 O O . LYS A 1 193 ? -6.941 -3.359 7.232 1.00 94.94 193 LYS A O 1
ATOM 1470 N N . MET A 1 194 ? -6.121 -2.210 8.983 1.00 97.12 194 MET A N 1
ATOM 1471 C CA . MET A 1 194 ? -7.171 -1.203 9.014 1.00 97.12 194 MET A CA 1
ATOM 1472 C C . MET A 1 194 ? -6.684 0.051 8.310 1.00 97.12 194 MET A C 1
ATOM 1474 O O . MET A 1 194 ? -5.485 0.316 8.232 1.00 97.12 194 MET A O 1
ATOM 1478 N N . VAL A 1 195 ? -7.626 0.848 7.831 1.00 96.44 195 VAL A N 1
ATOM 1479 C CA . VAL A 1 195 ? -7.318 2.087 7.130 1.00 96.44 195 VAL A CA 1
ATOM 1480 C C . VAL A 1 195 ? -8.198 3.224 7.617 1.00 96.44 195 VAL A C 1
ATOM 1482 O O . VAL A 1 195 ? -9.310 3.010 8.108 1.00 96.44 195 VAL A O 1
ATOM 1485 N N . LYS A 1 196 ? -7.710 4.451 7.481 1.00 94.69 196 LYS A N 1
ATOM 1486 C CA . LYS A 1 196 ? -8.501 5.664 7.705 1.00 94.69 196 LYS A CA 1
ATOM 1487 C C . LYS A 1 196 ? -8.119 6.748 6.709 1.00 94.69 196 LYS A C 1
ATOM 1489 O O . LYS A 1 196 ? -7.036 6.722 6.130 1.00 94.69 196 LYS A O 1
ATOM 1494 N N . TYR A 1 197 ? -8.999 7.729 6.563 1.00 92.25 197 TYR A N 1
ATOM 1495 C CA . TYR A 1 197 ? -8.645 9.000 5.939 1.00 92.25 197 TYR A CA 1
ATOM 1496 C C . TYR A 1 197 ? -8.200 9.974 7.037 1.00 92.25 197 TYR A C 1
ATOM 1498 O O . TYR A 1 197 ? -8.864 10.027 8.078 1.00 92.25 197 TYR A O 1
ATOM 1506 N N . PRO A 1 198 ? -7.121 10.753 6.850 1.00 87.88 198 PRO A N 1
ATOM 1507 C CA . PRO A 1 198 ? -6.647 11.707 7.853 1.00 87.88 198 PRO A CA 1
ATOM 1508 C C . PRO A 1 198 ? -7.732 12.676 8.337 1.00 87.88 198 PRO A C 1
ATOM 1510 O O . PRO A 1 198 ? -7.821 12.955 9.532 1.00 87.88 198 PRO A O 1
ATOM 1513 N N . SER A 1 199 ? -8.598 13.129 7.426 1.00 85.31 199 SER A N 1
ATOM 1514 C CA . SER A 1 199 ? -9.702 14.054 7.715 1.00 85.31 199 SER A CA 1
ATOM 1515 C C . SER A 1 199 ? -10.928 13.431 8.400 1.00 85.31 199 SER A C 1
ATOM 1517 O O . SER A 1 199 ? -11.850 14.159 8.776 1.00 85.31 199 SER A O 1
ATOM 1519 N N . VAL A 1 200 ? -10.973 12.105 8.580 1.00 84.62 200 VAL A N 1
ATOM 1520 C CA . VAL A 1 200 ? -12.146 11.395 9.111 1.00 84.62 200 VAL A CA 1
ATOM 1521 C C . VAL A 1 200 ? -11.771 10.583 10.350 1.00 84.62 200 VAL A C 1
ATOM 1523 O O . VAL A 1 200 ? -10.891 9.725 10.327 1.00 84.62 200 VAL A O 1
ATOM 1526 N N . ASN A 1 201 ? -12.515 10.779 11.440 1.00 88.00 201 ASN A N 1
ATOM 1527 C CA . ASN A 1 201 ? -12.351 10.027 12.691 1.00 88.00 201 ASN A CA 1
ATOM 1528 C C . ASN A 1 201 ? -13.026 8.645 12.643 1.00 88.00 201 ASN A C 1
ATOM 1530 O O . ASN A 1 201 ? -13.723 8.251 13.574 1.00 88.00 201 ASN A O 1
ATOM 1534 N N . LYS A 1 202 ? -12.867 7.922 11.532 1.00 93.88 202 LYS A N 1
ATOM 1535 C CA . LYS A 1 202 ? -13.456 6.598 11.322 1.00 93.88 202 LYS A CA 1
ATOM 1536 C C . LYS A 1 202 ? -12.392 5.653 10.786 1.00 93.88 202 LYS A C 1
ATOM 1538 O O . LYS A 1 202 ? -11.678 5.992 9.844 1.00 93.88 202 LYS A O 1
ATOM 1543 N N . VAL A 1 203 ? -12.297 4.493 11.423 1.00 97.12 203 VAL A N 1
ATOM 1544 C CA . VAL A 1 203 ? -11.378 3.412 11.068 1.00 97.12 203 VAL A CA 1
ATOM 1545 C C . VAL A 1 203 ? -12.179 2.346 10.339 1.00 97.12 203 VAL A C 1
ATOM 1547 O O . VAL A 1 203 ? -13.294 2.017 10.750 1.00 97.12 203 VAL A O 1
ATOM 1550 N N . TYR A 1 204 ? -11.621 1.827 9.256 1.00 98.44 204 TYR A N 1
ATOM 1551 C CA . TYR A 1 204 ? -12.262 0.835 8.410 1.00 98.44 204 TYR A CA 1
ATOM 1552 C C . TYR A 1 204 ? -11.418 -0.432 8.365 1.00 98.44 204 TYR A C 1
ATOM 1554 O O . TYR A 1 204 ? -10.200 -0.364 8.196 1.00 98.44 204 TYR A O 1
ATOM 1562 N N . ALA A 1 205 ? -12.070 -1.584 8.471 1.00 98.31 205 ALA A N 1
ATOM 1563 C CA . ALA A 1 205 ? -11.493 -2.840 8.026 1.00 98.31 205 ALA A CA 1
ATOM 1564 C C . ALA A 1 205 ? -11.637 -2.941 6.500 1.00 98.31 205 ALA A C 1
ATOM 1566 O O . ALA A 1 205 ? -12.644 -2.505 5.931 1.00 98.31 205 ALA A O 1
ATOM 1567 N N . VAL A 1 206 ? -10.630 -3.504 5.838 1.00 97.88 206 VAL A N 1
ATOM 1568 C CA . VAL A 1 206 ? -10.646 -3.718 4.388 1.00 97.88 206 VAL A CA 1
ATOM 1569 C C . VAL A 1 206 ? -11.189 -5.116 4.113 1.00 97.88 206 VAL A C 1
ATOM 1571 O O . VAL A 1 206 ? -10.603 -6.095 4.567 1.00 97.88 206 VAL A O 1
ATOM 1574 N N . SER A 1 207 ? -12.302 -5.205 3.390 1.00 97.44 207 SER A N 1
ATOM 1575 C CA . SER A 1 207 ? -12.877 -6.471 2.910 1.00 97.44 207 SER A CA 1
ATOM 1576 C C . SER A 1 207 ? -12.536 -6.684 1.436 1.00 97.44 207 SER A C 1
ATOM 1578 O O . SER A 1 207 ? -12.055 -5.764 0.755 1.00 97.44 207 SER A O 1
ATOM 1580 N N . ARG A 1 208 ? -12.809 -7.889 0.928 1.00 95.19 208 ARG A N 1
ATOM 1581 C CA . ARG A 1 208 ? -12.618 -8.236 -0.485 1.00 95.19 208 ARG A CA 1
ATOM 1582 C C . ARG A 1 208 ? -13.239 -7.204 -1.430 1.00 95.19 208 ARG A C 1
ATOM 1584 O O . ARG A 1 208 ? -14.253 -6.577 -1.129 1.00 95.19 208 ARG A O 1
ATOM 1591 N N . TYR A 1 209 ? -12.586 -7.023 -2.574 1.00 94.62 209 TYR A N 1
ATOM 1592 C CA . TYR A 1 209 ? -12.893 -6.039 -3.612 1.00 94.62 209 TYR A CA 1
ATOM 1593 C C . TYR A 1 209 ? -12.742 -4.584 -3.163 1.00 94.62 209 TYR A C 1
ATOM 1595 O O . TYR A 1 209 ? -13.256 -3.679 -3.813 1.00 94.62 209 TYR A O 1
ATOM 1603 N N . GLY A 1 210 ? -12.009 -4.336 -2.073 1.00 94.50 210 GLY A N 1
ATOM 1604 C CA . GLY A 1 210 ? -11.782 -2.983 -1.575 1.00 94.50 210 GLY A CA 1
ATOM 1605 C C . GLY A 1 210 ? -13.029 -2.357 -0.959 1.00 94.50 210 GLY A C 1
ATOM 1606 O O . GLY A 1 210 ? -13.246 -1.155 -1.097 1.00 94.50 210 GLY A O 1
ATOM 1607 N N . VAL A 1 211 ? -13.846 -3.160 -0.278 1.00 97.19 211 VAL A N 1
ATOM 1608 C CA . VAL A 1 211 ? -14.974 -2.650 0.505 1.00 97.19 211 VAL A CA 1
ATOM 1609 C C . VAL A 1 211 ? -14.470 -2.245 1.889 1.00 97.19 211 VAL A C 1
ATOM 1611 O O . VAL A 1 211 ? -14.015 -3.077 2.675 1.00 97.19 211 VAL A O 1
ATOM 1614 N N . LEU A 1 212 ? -14.564 -0.959 2.210 1.00 98.12 212 LEU A N 1
ATOM 1615 C CA . LEU A 1 212 ? -14.251 -0.417 3.524 1.00 98.12 212 LEU A CA 1
ATOM 1616 C C . LEU A 1 212 ? -15.456 -0.565 4.447 1.00 98.12 212 LEU A C 1
ATOM 1618 O O . LEU A 1 212 ? -16.515 0.033 4.235 1.00 98.12 212 LEU A O 1
ATOM 1622 N N . ARG A 1 213 ? -15.284 -1.350 5.508 1.00 98.31 213 ARG A N 1
ATOM 1623 C CA . ARG A 1 213 ? -16.311 -1.585 6.524 1.00 98.31 213 ARG A CA 1
ATOM 1624 C C . ARG A 1 213 ? -15.944 -0.848 7.806 1.00 98.31 213 ARG A C 1
ATOM 1626 O O . ARG A 1 213 ? -14.896 -1.138 8.384 1.00 98.31 213 ARG A O 1
ATOM 1633 N N . PRO A 1 214 ? -16.742 0.139 8.245 1.00 98.31 214 PRO A N 1
ATOM 1634 C CA . PRO A 1 214 ? -16.377 0.937 9.403 1.00 98.31 214 PRO A CA 1
ATOM 1635 C C . PRO A 1 214 ? -16.433 0.111 10.683 1.00 98.31 214 PRO A C 1
ATOM 1637 O O . PRO A 1 214 ? -17.322 -0.717 10.846 1.00 98.31 214 PRO A O 1
ATOM 1640 N N . ILE A 1 215 ? -15.492 0.347 11.591 1.00 98.31 215 ILE A N 1
ATOM 1641 C CA . ILE A 1 215 ? -15.448 -0.303 12.901 1.00 98.31 215 ILE A CA 1
ATOM 1642 C C . ILE A 1 215 ? -16.140 0.611 13.911 1.00 98.31 215 ILE A C 1
ATOM 1644 O O . ILE A 1 215 ? -15.771 1.779 14.047 1.00 98.31 215 ILE A O 1
ATOM 1648 N N . ALA A 1 216 ? -17.144 0.085 14.616 1.00 97.31 216 ALA A N 1
ATOM 1649 C CA . ALA A 1 216 ? -18.027 0.891 15.457 1.00 97.31 216 ALA A CA 1
ATOM 1650 C C . ALA A 1 216 ? -17.305 1.592 16.624 1.00 97.31 216 ALA A C 1
ATOM 1652 O O . ALA A 1 216 ? -17.683 2.699 17.005 1.00 97.31 216 ALA A O 1
ATOM 1653 N N . ASN A 1 217 ? -16.307 0.942 17.234 1.00 95.88 217 ASN A N 1
ATOM 1654 C CA . ASN A 1 217 ? -15.575 1.464 18.391 1.00 95.88 217 ASN A CA 1
ATOM 1655 C C . ASN A 1 217 ? -14.261 0.696 18.652 1.00 95.88 217 ASN A C 1
ATOM 1657 O O . ASN A 1 217 ? -13.988 -0.340 18.045 1.00 95.88 217 ASN A O 1
ATOM 1661 N N . GLU A 1 218 ? -13.463 1.195 19.600 1.00 95.69 218 GLU A N 1
ATOM 1662 C CA . GLU A 1 218 ? -12.171 0.608 19.981 1.00 95.69 218 GLU A CA 1
ATOM 1663 C C . GLU A 1 218 ? -12.287 -0.815 20.540 1.00 95.69 218 GLU A C 1
ATOM 1665 O O . GLU A 1 218 ? -11.409 -1.632 20.284 1.00 95.69 218 GLU A O 1
ATOM 1670 N N . ALA A 1 219 ? -13.358 -1.148 21.271 1.00 96.69 219 ALA A N 1
ATOM 1671 C CA . ALA A 1 219 ? -13.523 -2.493 21.822 1.00 96.69 219 ALA A CA 1
ATOM 1672 C C . ALA A 1 219 ? -13.688 -3.531 20.701 1.00 96.69 219 ALA A C 1
ATOM 1674 O O . ALA A 1 219 ? -13.076 -4.596 20.758 1.00 96.69 219 ALA A O 1
ATOM 1675 N N . THR A 1 220 ? -14.436 -3.193 19.645 1.00 97.19 220 THR A N 1
ATOM 1676 C CA . THR A 1 220 ? -14.541 -4.020 18.435 1.00 97.19 220 THR A CA 1
ATOM 1677 C C . THR A 1 220 ? -13.196 -4.120 17.704 1.00 97.19 220 THR A C 1
ATOM 1679 O O . THR A 1 220 ? -12.819 -5.206 17.271 1.00 97.19 220 THR A O 1
ATOM 1682 N N . ALA A 1 221 ? -12.428 -3.026 17.614 1.00 96.38 221 ALA A N 1
ATOM 1683 C CA . ALA A 1 221 ? -11.094 -3.050 17.005 1.00 96.38 221 ALA A CA 1
ATOM 1684 C C . ALA A 1 221 ? -10.111 -3.945 17.782 1.00 96.38 221 ALA A C 1
ATOM 1686 O O . ALA A 1 221 ? -9.386 -4.729 17.174 1.00 96.38 221 ALA A O 1
ATOM 1687 N N . VAL A 1 222 ? -10.121 -3.879 19.119 1.00 96.62 222 VAL A N 1
ATOM 1688 C CA . VAL A 1 222 ? -9.314 -4.747 19.993 1.00 96.62 222 VAL A CA 1
ATOM 1689 C C . VAL A 1 222 ? -9.715 -6.212 19.835 1.00 96.62 222 VAL A C 1
ATOM 1691 O O . VAL A 1 222 ? -8.836 -7.068 19.794 1.00 96.62 222 VAL A O 1
ATOM 1694 N N . ALA A 1 223 ? -11.012 -6.508 19.728 1.00 96.00 223 ALA A N 1
ATOM 1695 C CA . ALA A 1 223 ? -11.487 -7.877 19.530 1.00 96.00 223 ALA A CA 1
ATOM 1696 C C . ALA A 1 223 ? -10.982 -8.476 18.203 1.00 96.00 223 ALA A C 1
ATOM 1698 O O . ALA A 1 223 ? -10.534 -9.616 18.175 1.00 96.00 223 ALA A O 1
ATOM 1699 N N . LEU A 1 224 ? -10.974 -7.683 17.125 1.00 95.50 224 LEU A N 1
ATOM 1700 C CA . LEU A 1 224 ? -10.576 -8.132 15.784 1.00 95.50 224 LEU A CA 1
ATOM 1701 C C . LEU A 1 224 ? -9.057 -8.126 15.543 1.00 95.50 224 LEU A C 1
ATOM 1703 O O . LEU A 1 224 ? -8.519 -9.011 14.881 1.00 95.50 224 LEU A O 1
ATOM 1707 N N . TYR A 1 225 ? -8.350 -7.110 16.040 1.00 93.50 225 TYR A N 1
ATOM 1708 C CA . TYR A 1 225 ? -6.939 -6.854 15.716 1.00 93.50 225 TYR A CA 1
ATOM 1709 C C . TYR A 1 225 ? -5.997 -6.971 16.923 1.00 93.50 225 TYR A C 1
ATOM 1711 O O . TYR A 1 225 ? -4.780 -6.819 16.779 1.00 93.50 225 TYR A O 1
ATOM 1719 N N . GLY A 1 226 ? -6.531 -7.273 18.107 1.00 94.62 226 GLY A N 1
ATOM 1720 C CA . GLY A 1 226 ? -5.775 -7.414 19.348 1.00 94.62 226 GLY A CA 1
ATOM 1721 C C . GLY A 1 226 ? -5.421 -6.081 20.010 1.00 94.62 226 GLY A C 1
ATOM 1722 O O . GLY A 1 226 ? -5.786 -4.996 19.561 1.00 94.62 226 GLY A O 1
ATOM 1723 N N . ALA A 1 227 ? -4.666 -6.150 21.108 1.00 92.19 227 ALA A N 1
ATOM 1724 C CA . ALA A 1 227 ? -4.334 -4.975 21.922 1.00 92.19 227 ALA A CA 1
ATOM 1725 C C . ALA A 1 227 ? -3.562 -3.878 21.157 1.00 92.19 227 ALA A C 1
ATOM 1727 O O . ALA A 1 227 ? -3.720 -2.701 21.464 1.00 92.19 227 ALA A O 1
ATOM 1728 N N . ASN A 1 228 ? -2.784 -4.254 20.135 1.00 90.50 228 ASN A N 1
ATOM 1729 C CA . ASN A 1 228 ? -1.997 -3.337 19.300 1.00 90.50 228 ASN A CA 1
ATOM 1730 C C . ASN A 1 228 ? -2.740 -2.915 18.016 1.00 90.50 228 ASN A C 1
ATOM 1732 O O . ASN A 1 228 ? -2.108 -2.600 17.006 1.00 90.50 228 ASN A O 1
ATOM 1736 N N . TRP A 1 229 ? -4.077 -2.959 18.001 1.00 93.00 229 TRP A N 1
ATOM 1737 C CA . TRP A 1 229 ? -4.896 -2.595 16.836 1.00 93.00 229 TRP A CA 1
ATOM 1738 C C . TRP A 1 229 ? -4.537 -1.203 16.288 1.00 93.00 229 TRP A C 1
ATOM 1740 O O . TRP A 1 229 ? -4.434 -1.011 15.081 1.00 93.00 229 TRP A O 1
ATOM 1750 N N . ASN A 1 230 ? -4.253 -0.241 17.167 1.00 87.88 230 ASN A N 1
ATOM 1751 C CA . ASN A 1 230 ? -3.908 1.134 16.808 1.00 87.88 230 ASN A CA 1
ATOM 1752 C C . ASN A 1 230 ? -2.592 1.262 16.015 1.00 87.88 230 ASN A C 1
ATOM 1754 O O . ASN A 1 230 ? -2.388 2.265 15.337 1.00 87.88 230 ASN A O 1
ATOM 1758 N N . GLN A 1 231 ? -1.719 0.252 16.058 1.00 86.50 231 GLN A N 1
ATOM 1759 C CA . GLN A 1 231 ? -0.496 0.172 15.246 1.00 86.50 231 GLN A CA 1
ATOM 1760 C C . GLN A 1 231 ? -0.727 -0.503 13.882 1.00 86.50 231 GLN A C 1
ATOM 1762 O O . GLN A 1 231 ? 0.179 -0.585 13.054 1.00 86.50 231 GLN A O 1
ATOM 1767 N N . GLN A 1 232 ? -1.938 -1.003 13.636 1.00 90.38 232 GLN A N 1
ATOM 1768 C CA . GLN A 1 232 ? -2.339 -1.688 12.406 1.00 90.38 232 GLN A CA 1
ATOM 1769 C C . GLN A 1 232 ? -3.260 -0.821 11.537 1.00 90.38 232 GLN A C 1
ATOM 1771 O O . GLN A 1 232 ? -3.953 -1.352 10.671 1.00 90.38 232 GLN A O 1
ATOM 1776 N N . ILE A 1 233 ? -3.264 0.496 11.768 1.00 91.00 233 ILE A N 1
ATOM 1777 C CA . ILE A 1 233 ? -4.026 1.471 10.987 1.00 91.00 233 ILE A CA 1
ATOM 1778 C C . ILE A 1 233 ? -3.075 2.242 10.079 1.00 91.00 233 ILE A C 1
ATOM 1780 O O . ILE A 1 233 ? -2.170 2.924 10.566 1.00 91.00 233 ILE A O 1
ATOM 1784 N N . ASP A 1 234 ? -3.332 2.183 8.779 1.00 91.38 234 ASP A N 1
ATOM 1785 C CA . ASP A 1 234 ? -2.641 2.998 7.789 1.00 91.38 234 ASP A CA 1
ATOM 1786 C C . ASP A 1 234 ? -3.528 4.152 7.295 1.00 91.38 234 ASP A C 1
ATOM 1788 O O . ASP A 1 234 ? -4.744 4.024 7.136 1.00 91.38 234 ASP A O 1
ATOM 1792 N N . ASP A 1 235 ? -2.913 5.309 7.052 1.00 88.50 235 ASP A N 1
ATOM 1793 C CA . ASP A 1 235 ? -3.602 6.444 6.441 1.00 88.50 235 ASP A CA 1
ATOM 1794 C C . ASP A 1 235 ? -3.653 6.262 4.918 1.00 88.50 235 ASP A C 1
ATOM 1796 O O . ASP A 1 235 ? -2.632 6.032 4.262 1.00 88.50 235 ASP A O 1
ATOM 1800 N N . ILE A 1 236 ? -4.839 6.435 4.340 1.00 88.19 236 ILE A N 1
ATOM 1801 C CA . ILE A 1 236 ? -5.047 6.526 2.896 1.00 88.19 236 ILE A CA 1
ATOM 1802 C C . ILE A 1 236 ? -5.344 7.984 2.549 1.00 88.19 236 ILE A C 1
ATOM 1804 O O . ILE A 1 236 ? -6.186 8.622 3.176 1.00 88.19 236 ILE A O 1
ATOM 1808 N N . SER A 1 237 ? -4.677 8.512 1.519 1.00 89.69 237 SER A N 1
ATOM 1809 C CA . SER A 1 237 ? -4.998 9.839 0.984 1.00 89.69 237 SER A CA 1
ATOM 1810 C C . SER A 1 237 ? -6.431 9.885 0.451 1.00 89.69 237 SER A C 1
ATOM 1812 O O . SER A 1 237 ? -6.866 8.984 -0.269 1.00 89.69 237 SER A O 1
ATOM 1814 N N . GLU A 1 238 ? -7.140 10.979 0.718 1.00 91.06 238 GLU A N 1
ATOM 1815 C CA . GLU A 1 238 ? -8.482 11.240 0.191 1.00 91.06 238 GLU A CA 1
ATOM 1816 C C . GLU A 1 238 ? -8.537 11.212 -1.346 1.00 91.06 238 GLU A C 1
ATOM 1818 O O . GLU A 1 238 ? -9.589 10.933 -1.915 1.00 91.06 238 GLU A O 1
ATOM 1823 N N . ALA A 1 239 ? -7.406 11.420 -2.034 1.00 91.19 239 ALA A N 1
ATOM 1824 C CA . ALA A 1 239 ? -7.308 11.278 -3.488 1.00 91.19 239 ALA A CA 1
ATOM 1825 C C . ALA A 1 239 ? -7.670 9.864 -3.984 1.00 91.19 239 ALA A C 1
ATOM 1827 O O . ALA A 1 239 ? -8.090 9.700 -5.126 1.00 91.19 239 ALA A O 1
ATOM 1828 N N . PHE A 1 240 ? -7.543 8.851 -3.123 1.00 91.88 240 PHE A N 1
ATOM 1829 C CA . PHE A 1 240 ? -7.879 7.460 -3.425 1.00 91.88 240 PHE A CA 1
ATOM 1830 C C . PHE A 1 240 ? -9.240 7.039 -2.865 1.00 91.88 240 PHE A C 1
ATOM 1832 O O . PHE A 1 240 ? -9.549 5.851 -2.866 1.00 91.88 240 PHE A O 1
ATOM 1839 N N . PHE A 1 241 ? -10.062 7.982 -2.388 1.00 90.31 241 PHE A N 1
ATOM 1840 C CA . PHE A 1 241 ? -11.415 7.695 -1.900 1.00 90.31 241 PHE A CA 1
ATOM 1841 C C . PHE A 1 241 ? -12.236 6.916 -2.937 1.00 90.31 241 PHE A C 1
ATOM 1843 O O . PHE A 1 241 ? -12.834 5.900 -2.608 1.00 90.31 241 PHE A O 1
ATOM 1850 N N . GLY A 1 242 ? -12.176 7.331 -4.208 1.00 91.94 242 GLY A N 1
ATOM 1851 C CA . GLY A 1 242 ? -12.902 6.685 -5.307 1.00 91.94 242 GLY A CA 1
ATOM 1852 C C . GLY A 1 242 ? -12.433 5.271 -5.667 1.00 91.94 242 GLY A C 1
ATOM 1853 O O . GLY A 1 242 ? -13.070 4.632 -6.494 1.00 91.94 242 GLY A O 1
ATOM 1854 N N . ASN A 1 243 ? -11.349 4.772 -5.063 1.00 92.94 243 ASN A N 1
ATOM 1855 C CA . ASN A 1 243 ? -10.892 3.398 -5.283 1.00 92.94 243 ASN A CA 1
ATOM 1856 C C . ASN A 1 243 ? -11.658 2.384 -4.419 1.00 92.94 243 ASN A C 1
ATOM 1858 O O . ASN A 1 243 ? -11.509 1.182 -4.632 1.00 92.94 243 ASN A O 1
ATOM 1862 N N . TYR A 1 244 ? -12.425 2.840 -3.427 1.00 95.38 244 TYR A N 1
ATOM 1863 C CA . TYR A 1 244 ? -13.053 1.982 -2.429 1.00 95.38 244 TYR A CA 1
ATOM 1864 C C . TYR A 1 244 ? -14.576 2.095 -2.446 1.00 95.38 244 TYR A C 1
ATOM 1866 O O . TYR A 1 244 ? -15.134 3.179 -2.619 1.00 95.38 244 TYR A O 1
ATOM 1874 N N . ASP A 1 245 ? -15.224 0.967 -2.172 1.00 95.56 245 ASP A N 1
ATOM 1875 C CA . ASP A 1 245 ? -16.645 0.898 -1.846 1.00 95.56 245 ASP A CA 1
ATOM 1876 C C . ASP A 1 245 ? -16.842 0.896 -0.326 1.00 95.56 245 ASP A C 1
ATOM 1878 O O . ASP A 1 245 ? -15.903 0.678 0.440 1.00 95.56 245 ASP A O 1
ATOM 1882 N N . TYR A 1 246 ? -18.073 1.118 0.135 1.00 96.06 246 TYR A N 1
ATOM 1883 C CA . TYR A 1 246 ? -18.389 1.197 1.563 1.00 96.06 246 TYR A CA 1
ATOM 1884 C C . TYR A 1 246 ? -19.437 0.161 1.952 1.00 96.06 246 TYR A C 1
ATOM 1886 O O . TYR A 1 246 ? -20.542 0.135 1.409 1.00 96.06 246 TYR A O 1
ATOM 1894 N N . GLY A 1 247 ? -19.077 -0.693 2.910 1.00 96.69 247 GLY A N 1
ATOM 1895 C CA . GLY A 1 247 ? -19.922 -1.776 3.403 1.00 96.69 247 GLY A CA 1
ATOM 1896 C C . GLY A 1 247 ? -20.606 -1.457 4.731 1.00 96.69 247 GLY A C 1
ATOM 1897 O O . GLY A 1 247 ? -20.522 -0.348 5.265 1.00 96.69 247 GLY A O 1
ATOM 1898 N N . SER A 1 248 ? -21.285 -2.462 5.285 1.00 97.50 248 SER A N 1
ATOM 1899 C CA . SER A 1 248 ? -21.931 -2.363 6.594 1.00 97.50 248 SER A CA 1
ATOM 1900 C C . SER A 1 248 ? -20.914 -2.189 7.723 1.00 97.50 248 SER A C 1
ATOM 1902 O O . SER A 1 248 ? -19.808 -2.738 7.682 1.00 97.50 248 SER A O 1
ATOM 1904 N N . GLU A 1 249 ? -21.320 -1.438 8.747 1.00 98.25 249 GLU A N 1
ATOM 1905 C CA . GLU A 1 249 ? -20.545 -1.262 9.973 1.00 98.25 249 GLU A CA 1
ATOM 1906 C C . GLU A 1 249 ? -20.352 -2.592 10.708 1.00 98.25 249 GLU A C 1
ATOM 1908 O O . GLU A 1 249 ? -21.239 -3.444 10.742 1.00 98.25 249 GLU A O 1
ATOM 1913 N N . ILE A 1 250 ? -19.162 -2.759 11.272 1.00 98.38 250 ILE A N 1
ATOM 1914 C CA . ILE A 1 250 ? -18.742 -3.888 12.089 1.00 98.38 250 ILE A CA 1
ATOM 1915 C C . ILE A 1 250 ? -18.966 -3.479 13.540 1.00 98.38 250 ILE A C 1
ATOM 1917 O O . ILE A 1 250 ? -18.279 -2.602 14.074 1.00 98.38 250 ILE A O 1
ATOM 1921 N N . THR A 1 251 ? -19.954 -4.103 14.169 1.00 97.69 251 THR A N 1
ATOM 1922 C CA . THR A 1 251 ? -20.376 -3.804 15.542 1.00 97.69 251 THR A CA 1
ATOM 1923 C C . THR A 1 251 ? -19.860 -4.834 16.542 1.00 97.69 251 THR A C 1
ATOM 1925 O O . THR A 1 251 ? -19.704 -4.522 17.723 1.00 97.69 251 THR A O 1
ATOM 1928 N N . SER A 1 252 ? -19.520 -6.035 16.071 1.00 95.19 252 SER A N 1
ATOM 1929 C CA . SER A 1 252 ? -18.952 -7.120 16.869 1.00 95.19 252 SER A CA 1
ATOM 1930 C C . SER A 1 252 ? -17.926 -7.941 16.081 1.00 95.19 252 SER A C 1
ATOM 1932 O O . SER A 1 252 ? -17.853 -7.854 14.858 1.00 95.19 252 SER A O 1
ATOM 1934 N N . GLU A 1 253 ? -17.165 -8.784 16.782 1.00 91.75 253 GLU A N 1
ATOM 1935 C CA . GLU A 1 253 ? -16.193 -9.711 16.180 1.00 91.75 253 GLU A CA 1
ATOM 1936 C C . GLU A 1 253 ? -16.821 -10.755 15.239 1.00 91.75 253 GLU A C 1
ATOM 1938 O O . GLU A 1 253 ? -16.134 -11.321 14.402 1.00 91.75 253 GLU A O 1
ATOM 1943 N N . HIS A 1 254 ? -18.134 -10.987 15.331 1.00 94.44 254 HIS A N 1
ATOM 1944 C CA . HIS A 1 254 ? -18.840 -11.932 14.461 1.00 94.44 254 HIS A CA 1
ATOM 1945 C C . HIS A 1 254 ? -19.195 -11.322 13.098 1.00 94.44 254 HIS A C 1
ATOM 1947 O O . HIS A 1 254 ? -19.554 -12.048 12.173 1.00 94.44 254 HIS A O 1
ATOM 1953 N N . ASP A 1 255 ? -19.122 -9.993 12.969 1.00 96.25 255 ASP A N 1
ATOM 1954 C CA . ASP A 1 255 ? -19.494 -9.295 11.739 1.00 96.25 255 ASP A CA 1
ATOM 1955 C C . ASP A 1 255 ? -18.364 -9.319 10.699 1.00 96.25 255 ASP A C 1
ATOM 1957 O O . ASP A 1 255 ? -18.608 -8.971 9.540 1.00 96.25 255 ASP A O 1
ATOM 1961 N N . PHE A 1 256 ? -17.136 -9.663 11.106 1.00 97.44 256 PHE A N 1
ATOM 1962 C CA . PHE A 1 256 ? -15.935 -9.607 10.277 1.00 97.44 256 PHE A CA 1
ATOM 1963 C C . PHE A 1 256 ? -14.896 -10.632 10.737 1.00 97.44 256 PHE A C 1
ATOM 1965 O O . PHE A 1 256 ? -14.443 -10.583 11.875 1.00 97.44 256 PHE A O 1
ATOM 1972 N N . ASP A 1 257 ? -14.481 -11.512 9.832 1.00 96.88 257 ASP A N 1
ATOM 1973 C CA . ASP A 1 257 ? -13.421 -12.488 10.072 1.00 96.88 257 ASP A CA 1
ATOM 1974 C C . ASP A 1 257 ? -12.219 -12.138 9.190 1.00 96.88 257 ASP A C 1
ATOM 1976 O O . ASP A 1 257 ? -12.294 -12.188 7.964 1.00 96.88 257 ASP A O 1
ATOM 1980 N N . ARG A 1 258 ? -11.114 -11.750 9.832 1.00 95.44 258 ARG A N 1
ATOM 1981 C CA . ARG A 1 258 ? -9.899 -11.298 9.148 1.00 95.44 258 ARG A CA 1
ATOM 1982 C C . ARG A 1 258 ? -9.256 -12.387 8.309 1.00 95.44 258 ARG A C 1
ATOM 1984 O O . ARG A 1 258 ? -8.833 -12.091 7.195 1.00 95.44 258 ARG A O 1
ATOM 1991 N N . ASP A 1 259 ? -9.179 -13.595 8.850 1.00 94.31 259 ASP A N 1
ATOM 1992 C CA . ASP A 1 259 ? -8.491 -14.707 8.203 1.00 94.31 259 ASP A CA 1
ATOM 1993 C C . ASP A 1 259 ? -9.317 -15.152 6.995 1.00 94.31 259 ASP A C 1
ATOM 1995 O O . ASP A 1 259 ? -8.786 -15.300 5.900 1.00 94.31 259 ASP A O 1
ATOM 1999 N N . SER A 1 260 ? -10.645 -15.206 7.145 1.00 95.44 260 SER A N 1
ATOM 2000 C CA . SER A 1 260 ? -11.554 -15.461 6.021 1.00 95.44 260 SER A CA 1
ATOM 2001 C C . SER A 1 260 ? -11.444 -14.408 4.910 1.00 95.44 260 SER A C 1
ATOM 2003 O O . SER A 1 260 ? -11.504 -14.752 3.731 1.00 95.44 260 SER A O 1
ATOM 2005 N N . GLU A 1 261 ? -11.291 -13.124 5.250 1.00 96.81 261 GLU A N 1
ATOM 2006 C CA . GLU A 1 261 ? -11.094 -12.058 4.257 1.00 96.81 261 GLU A CA 1
ATOM 2007 C C . GLU A 1 261 ? -9.731 -12.177 3.569 1.00 96.81 261 GLU A C 1
ATOM 2009 O O . GLU A 1 261 ? -9.658 -12.037 2.348 1.00 96.81 261 GLU A O 1
ATOM 2014 N N . GLN A 1 262 ? -8.669 -12.487 4.318 1.00 94.50 262 GLN A N 1
ATOM 2015 C CA . GLN A 1 262 ? -7.338 -12.721 3.758 1.00 94.50 262 GLN A CA 1
ATOM 2016 C C . GLN A 1 262 ? -7.331 -13.917 2.804 1.00 94.50 262 GLN A C 1
ATOM 2018 O O . GLN A 1 262 ? -6.943 -13.774 1.648 1.00 94.50 262 GLN A O 1
ATOM 2023 N N . ASP A 1 263 ? -7.841 -15.059 3.256 1.00 94.00 263 ASP A N 1
ATOM 2024 C CA . ASP A 1 263 ? -7.873 -16.311 2.497 1.00 94.00 263 ASP A CA 1
ATOM 2025 C C . ASP A 1 263 ? -8.842 -16.256 1.303 1.00 94.00 263 ASP A C 1
ATOM 2027 O O . ASP A 1 263 ? -8.821 -17.126 0.428 1.00 94.00 263 ASP A O 1
ATOM 2031 N N . SER A 1 264 ? -9.697 -15.229 1.231 1.00 92.44 264 SER A N 1
ATOM 2032 C CA . SER A 1 264 ? -10.621 -15.032 0.112 1.00 92.44 264 SER A CA 1
ATOM 2033 C C . SER A 1 264 ? -9.934 -14.624 -1.195 1.00 92.44 264 SER A C 1
ATOM 2035 O O . SER A 1 264 ? -10.570 -14.688 -2.255 1.00 92.44 264 SER A O 1
ATOM 2037 N N . VAL A 1 265 ? -8.666 -14.202 -1.135 1.00 93.75 265 VAL A N 1
ATOM 2038 C CA . VAL A 1 265 ? -7.867 -13.759 -2.281 1.00 93.75 265 VAL A CA 1
ATOM 2039 C C . VAL A 1 265 ? -6.488 -14.416 -2.245 1.00 93.75 265 VAL A C 1
ATOM 2041 O O . VAL A 1 265 ? -5.820 -14.442 -1.220 1.00 93.75 265 VAL A O 1
ATOM 2044 N N . SER A 1 266 ? -6.046 -14.952 -3.380 1.00 89.25 266 SER A N 1
ATOM 2045 C CA . SER A 1 266 ? -4.714 -15.560 -3.522 1.00 89.25 266 SER A CA 1
ATOM 2046 C C . SER A 1 266 ? -3.745 -14.672 -4.303 1.00 89.25 266 SER A C 1
ATOM 2048 O O . SER A 1 266 ? -2.528 -14.830 -4.221 1.00 89.25 266 SER A O 1
ATOM 2050 N N . SER A 1 267 ? -4.287 -13.721 -5.065 1.00 92.25 267 SER A N 1
ATOM 2051 C CA . SER A 1 267 ? -3.541 -12.715 -5.810 1.00 92.25 267 SER A CA 1
ATOM 2052 C C . SER A 1 267 ? -4.374 -11.450 -6.006 1.00 92.25 267 SER A C 1
ATOM 2054 O O . SER A 1 267 ? -5.587 -11.442 -5.788 1.00 92.25 267 SER A O 1
ATOM 2056 N N . ILE A 1 268 ? -3.733 -10.380 -6.480 1.00 95.69 268 ILE A N 1
ATOM 2057 C CA . ILE A 1 268 ? -4.418 -9.126 -6.815 1.00 95.69 268 ILE A CA 1
ATOM 2058 C C . ILE A 1 268 ? -5.504 -9.348 -7.879 1.00 95.69 268 ILE A C 1
ATOM 2060 O O . ILE A 1 268 ? -6.554 -8.715 -7.777 1.00 95.69 268 ILE A O 1
ATOM 2064 N N . ASN A 1 269 ? -5.317 -10.290 -8.817 1.00 93.81 269 ASN A N 1
ATOM 2065 C CA . ASN A 1 269 ? -6.333 -10.654 -9.817 1.00 93.81 269 ASN A CA 1
ATOM 2066 C C . ASN A 1 269 ? -7.681 -11.028 -9.171 1.00 93.81 269 ASN A C 1
ATOM 2068 O O . ASN A 1 269 ? -8.734 -10.653 -9.675 1.00 93.81 269 ASN A O 1
ATOM 2072 N N . ASP A 1 270 ? -7.664 -11.693 -8.010 1.00 93.06 270 ASP A N 1
ATOM 2073 C CA . ASP A 1 270 ? -8.882 -12.123 -7.304 1.00 93.06 270 ASP A CA 1
ATOM 2074 C C . ASP A 1 270 ? -9.632 -10.963 -6.625 1.00 93.06 270 ASP A C 1
ATOM 2076 O O . ASP A 1 270 ? -10.710 -11.167 -6.050 1.00 93.06 270 ASP A O 1
ATOM 2080 N N . ASN A 1 271 ? -9.034 -9.767 -6.635 1.00 93.00 271 ASN A N 1
ATOM 2081 C CA . ASN A 1 271 ? -9.438 -8.616 -5.838 1.00 93.00 271 ASN A CA 1
ATOM 2082 C C . ASN A 1 271 ? -9.598 -7.316 -6.643 1.00 93.00 271 ASN A C 1
ATOM 2084 O O . ASN A 1 271 ? -9.972 -6.304 -6.051 1.00 93.00 271 ASN A O 1
ATOM 2088 N N . ILE A 1 272 ? -9.299 -7.292 -7.945 1.00 87.44 272 ILE A N 1
ATOM 2089 C CA . ILE A 1 272 ? -9.429 -6.096 -8.805 1.00 87.44 272 ILE A CA 1
ATOM 2090 C C . ILE A 1 272 ? -10.773 -6.022 -9.533 1.00 87.44 272 ILE A C 1
ATOM 2092 O O . ILE A 1 272 ? -11.289 -4.920 -9.713 1.00 87.44 272 ILE A O 1
ATOM 2096 N N . GLU A 1 273 ? -11.402 -7.158 -9.832 1.00 71.50 273 GLU A N 1
ATOM 2097 C CA . GLU A 1 273 ? -12.716 -7.210 -10.477 1.00 71.50 273 GLU A CA 1
ATOM 2098 C C . GLU A 1 273 ? -13.824 -7.526 -9.470 1.00 71.50 273 GLU A C 1
ATOM 2100 O O . GLU A 1 273 ? -13.723 -8.483 -8.708 1.00 71.50 273 GLU A O 1
ATOM 2105 N N . LEU A 1 274 ? -14.916 -6.755 -9.484 1.00 57.12 274 LEU A N 1
ATOM 2106 C CA . LEU A 1 274 ? -16.167 -7.218 -8.883 1.00 57.12 274 LEU A CA 1
ATOM 2107 C C . LEU A 1 274 ? -16.724 -8.330 -9.782 1.00 57.12 274 LEU A C 1
ATOM 2109 O O . LEU A 1 274 ? -16.759 -8.128 -10.998 1.00 57.12 274 LEU A O 1
ATOM 2113 N N . PRO A 1 275 ? -17.189 -9.472 -9.239 1.00 45.66 275 PRO A N 1
ATOM 2114 C CA . PRO A 1 275 ? -17.792 -10.508 -10.063 1.00 45.66 275 PRO A CA 1
ATOM 2115 C C . PRO A 1 275 ? -18.936 -9.883 -10.858 1.00 45.66 275 PRO A C 1
ATOM 2117 O O . PRO A 1 275 ? -19.867 -9.315 -10.282 1.00 45.66 275 PRO A O 1
ATOM 2120 N N . THR A 1 276 ? -18.838 -9.948 -12.186 1.00 45.78 276 THR A N 1
ATOM 2121 C CA . THR A 1 276 ? -19.908 -9.507 -13.076 1.00 45.78 276 THR A CA 1
ATOM 2122 C C . THR A 1 276 ? -21.156 -10.318 -12.737 1.00 45.78 276 THR A C 1
ATOM 2124 O O . THR A 1 276 ? -21.156 -11.538 -12.920 1.00 45.78 276 THR A O 1
ATOM 2127 N N . MET A 1 277 ? -22.176 -9.657 -12.181 1.00 35.75 277 MET A N 1
ATOM 2128 C CA . MET A 1 277 ? -23.497 -10.251 -11.950 1.00 35.75 277 MET A CA 1
ATOM 2129 C C . MET A 1 277 ? -24.236 -10.507 -13.260 1.00 35.75 277 MET A C 1
ATOM 2131 O O . MET A 1 277 ? -24.119 -9.661 -14.177 1.00 35.75 277 MET A O 1
#